Protein AF-A0A966KPP4-F1 (afdb_monomer_lite)

Sequence (190 aa):
VSEWCWNWYDEGWYKNSKNTGRDDRGPDLEDLLTTQPARVHRGGGFSADNSGESGEPLRIAFRHVGYPDEFSTDRGLRTVRGDFHDPLWADAEATNYGNWLFLSWLGYFYQIESDWTFLPIKGWVYPVGHGSYDNWLYFYELDSWLWTSKYVYPWHYENGSKTWLEFKFDAVDGARFVSEDMSAELILEH

Foldseek 3Di:
DWAFDQEWDDPCFVVDPPQPVPPGRYDDPVPDPDPFIWTWIAQWFPPDDQDVVSVRRNDRPHTDIDGPPDDDPGYYHDDDDDPDFAPAQNVWDDDPPPQWIQDPQQGIWGADPQQWIQRVLQGIWRWDGGHQAWIWTQRPQQNWTWIDGSVRPVWTQTDPVRAIWGWDADPVQGTKTAGPVRPDIDHRDD

Secondary structure (DSSP, 8-state):
-EEEEEEEP-TTGGGSTT--SSS-----GGG---SSPPEEEES--TT---STTTT-TTSTTPPEEE-TT---SSEEE--------PPTTTTPEE-SSTTEEEETTTEEEEE-TTS-EEETTTEEEEEEEETTTEEEEEEGGGTEEEEE-TTTTTEEEETTTTEEEEEEEETTTEEEEEETTSS-EEE---

pLDDT: mean 91.5, std 4.84, range [64.56, 97.62]

Structure (mmCIF, N/CA/C/O backbone):
data_AF-A0A966KPP4-F1
#
_entry.id   AF-A0A966KPP4-F1
#
loop_
_atom_site.group_PDB
_atom_site.id
_atom_site.type_symbol
_atom_site.label_atom_id
_atom_site.label_alt_id
_atom_site.label_comp_id
_atom_site.label_asym_id
_atom_site.label_entity_id
_atom_site.label_seq_id
_atom_site.pdbx_PDB_ins_code
_atom_site.Cartn_x
_atom_site.Cartn_y
_atom_site.Cartn_z
_atom_site.occupancy
_atom_site.B_iso_or_equiv
_atom_site.auth_seq_id
_atom_site.auth_comp_id
_atom_site.auth_asym_id
_atom_site.auth_atom_id
_atom_site.pdbx_PDB_model_num
ATOM 1 N N . VAL A 1 1 ? 7.304 6.903 -26.436 1.00 90.62 1 VAL A N 1
ATOM 2 C CA . VAL A 1 1 ? 8.463 6.776 -25.526 1.00 90.62 1 VAL A CA 1
ATOM 3 C C . VAL A 1 1 ? 8.701 5.302 -25.316 1.00 90.62 1 VAL A C 1
ATOM 5 O O . VAL A 1 1 ? 7.724 4.559 -25.379 1.00 90.62 1 VAL A O 1
ATOM 8 N N . SER A 1 2 ? 9.942 4.883 -25.091 1.00 94.88 2 SER A N 1
ATOM 9 C CA . SER A 1 2 ? 10.163 3.531 -24.592 1.00 94.88 2 SER A CA 1
ATOM 10 C C . SER A 1 2 ? 9.724 3.451 -23.131 1.00 94.88 2 SER A C 1
ATOM 12 O O . SER A 1 2 ? 9.584 4.473 -22.461 1.00 94.88 2 SER A O 1
ATOM 14 N N . GLU A 1 3 ? 9.458 2.251 -22.639 1.00 96.19 3 GLU A N 1
ATOM 15 C CA . GLU A 1 3 ? 8.934 2.023 -21.295 1.00 96.19 3 GLU A CA 1
ATOM 16 C C . GLU A 1 3 ? 9.925 1.162 -20.507 1.00 96.19 3 GLU A C 1
ATOM 18 O O . GLU A 1 3 ? 10.301 0.075 -20.960 1.00 96.19 3 GLU A O 1
ATOM 23 N N . TRP A 1 4 ? 10.368 1.650 -19.345 1.00 96.69 4 TRP A N 1
ATOM 24 C CA . TRP A 1 4 ? 11.199 0.8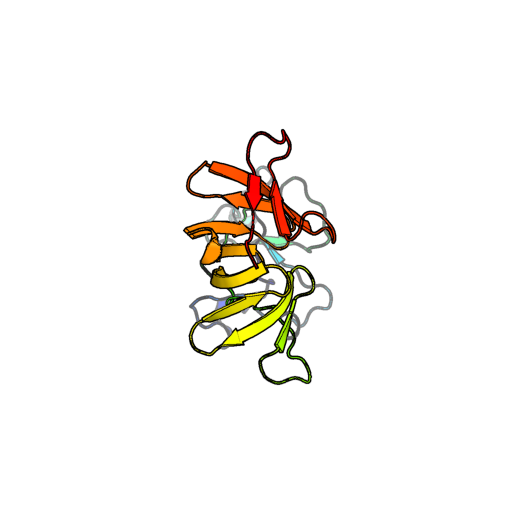80 -18.420 1.00 96.69 4 TRP A CA 1
ATOM 25 C C . TRP A 1 4 ? 10.503 -0.409 -17.980 1.00 96.69 4 TRP A C 1
ATOM 27 O O . TRP A 1 4 ? 9.299 -0.432 -17.723 1.00 96.69 4 TRP A O 1
ATOM 37 N N . CYS A 1 5 ? 11.281 -1.482 -17.865 1.00 96.19 5 CYS A N 1
ATOM 38 C CA . CYS A 1 5 ? 10.852 -2.757 -17.307 1.00 96.19 5 CYS A CA 1
ATOM 39 C C . CYS A 1 5 ? 11.560 -3.026 -15.978 1.00 96.19 5 CYS A C 1
ATOM 41 O O . CYS A 1 5 ? 12.614 -2.461 -15.686 1.00 96.19 5 CYS A O 1
ATOM 43 N N . TRP A 1 6 ? 10.992 -3.943 -15.193 1.00 94.38 6 TRP A N 1
ATOM 44 C CA . TRP A 1 6 ? 11.606 -4.388 -13.948 1.00 94.38 6 TRP A CA 1
ATOM 45 C C . TRP A 1 6 ? 12.962 -5.060 -14.188 1.00 94.38 6 TRP A C 1
ATOM 47 O O . TRP A 1 6 ? 13.899 -4.804 -13.452 1.00 94.38 6 TRP A O 1
ATOM 57 N N . ASN A 1 7 ? 13.104 -5.899 -15.211 1.00 95.31 7 ASN A N 1
ATOM 58 C CA . ASN A 1 7 ? 14.249 -6.799 -15.368 1.00 95.31 7 ASN A CA 1
ATOM 59 C C . ASN A 1 7 ? 15.587 -6.058 -15.573 1.00 95.31 7 ASN A C 1
ATOM 61 O O . ASN A 1 7 ? 15.687 -5.101 -16.351 1.00 95.31 7 ASN A O 1
ATOM 65 N N . TRP A 1 8 ? 16.643 -6.561 -14.931 1.00 96.56 8 TRP A N 1
ATOM 66 C CA . TRP A 1 8 ? 18.016 -6.277 -15.350 1.00 96.56 8 TRP A CA 1
ATOM 67 C C . TRP A 1 8 ? 18.292 -6.887 -16.730 1.00 96.56 8 TRP A C 1
ATOM 69 O O . TRP A 1 8 ? 17.693 -7.895 -17.114 1.00 96.56 8 TRP A O 1
ATOM 79 N N . TYR A 1 9 ? 19.179 -6.256 -17.497 1.00 95.56 9 TYR A N 1
ATOM 80 C CA . TYR A 1 9 ? 19.584 -6.760 -18.800 1.00 95.56 9 TYR A CA 1
ATOM 81 C C . TYR A 1 9 ? 20.706 -7.790 -18.673 1.00 95.56 9 TYR A C 1
ATOM 83 O O . TYR A 1 9 ? 21.763 -7.508 -18.116 1.00 95.56 9 TYR A O 1
ATOM 91 N N . ASP A 1 10 ? 20.484 -8.945 -19.292 1.00 94.50 10 ASP A N 1
ATOM 92 C CA . ASP A 1 10 ? 21.508 -9.935 -19.602 1.00 94.50 10 ASP A CA 1
ATOM 93 C C . ASP A 1 10 ? 21.216 -10.518 -20.997 1.00 94.50 10 ASP A C 1
ATOM 95 O O . ASP A 1 10 ? 20.072 -10.861 -21.342 1.00 94.50 10 ASP A O 1
ATOM 99 N N . GLU A 1 11 ? 22.247 -10.567 -21.843 1.00 93.00 11 GLU A N 1
ATOM 100 C CA . GLU A 1 11 ? 22.115 -10.994 -23.238 1.00 93.00 11 GLU A CA 1
ATOM 101 C C . GLU A 1 11 ? 21.781 -12.488 -23.365 1.00 93.00 11 GLU A C 1
ATOM 103 O O . GLU A 1 11 ? 21.007 -12.880 -24.245 1.00 93.00 11 GLU A O 1
ATOM 108 N N . GLY A 1 12 ? 22.307 -13.307 -22.453 1.00 93.19 12 GLY A N 1
ATOM 109 C CA . GLY A 1 12 ? 22.152 -14.755 -22.402 1.00 93.19 12 GLY A CA 1
ATOM 110 C C . GLY A 1 12 ? 20.918 -15.218 -21.630 1.00 93.19 12 GLY A C 1
ATOM 111 O O . GLY A 1 12 ? 20.606 -16.408 -21.670 1.00 93.19 12 GLY A O 1
ATOM 112 N N . TRP A 1 13 ? 20.185 -14.309 -20.979 1.00 94.31 13 TRP A N 1
ATOM 113 C CA . TRP A 1 13 ? 19.118 -14.640 -20.032 1.00 94.31 13 TRP A CA 1
ATOM 114 C C . TRP A 1 13 ? 18.070 -15.610 -20.575 1.00 94.31 13 TRP A C 1
ATOM 116 O O . TRP A 1 13 ? 17.679 -16.551 -19.897 1.00 94.31 13 TRP A O 1
ATOM 126 N N . TYR A 1 14 ? 17.642 -15.444 -21.828 1.00 92.50 14 TYR A N 1
ATOM 127 C CA . TYR A 1 14 ? 16.623 -16.316 -22.430 1.00 92.50 14 TYR A CA 1
ATOM 128 C C . TYR A 1 14 ? 17.109 -17.745 -22.713 1.00 92.50 14 TYR A C 1
ATOM 130 O O . TYR A 1 14 ? 16.302 -18.614 -23.025 1.00 92.50 14 TYR A O 1
ATOM 138 N N . LYS A 1 15 ? 18.417 -17.999 -22.618 1.00 94.56 15 LYS A N 1
ATOM 139 C CA . LYS A 1 15 ? 19.024 -19.336 -22.689 1.00 94.56 15 LYS A CA 1
ATOM 140 C C . LYS A 1 15 ? 19.562 -19.796 -21.329 1.00 94.56 15 LYS A C 1
ATOM 142 O O . LYS A 1 15 ? 20.108 -20.894 -21.239 1.00 94.56 15 LYS A O 1
ATOM 147 N N . ASN A 1 16 ? 19.460 -18.957 -20.300 1.00 93.38 16 ASN A N 1
ATOM 148 C CA . ASN A 1 16 ? 19.972 -19.238 -18.968 1.00 93.38 16 ASN A CA 1
ATOM 149 C C . ASN A 1 16 ? 19.072 -20.270 -18.272 1.00 93.38 16 ASN A C 1
ATOM 151 O O . ASN A 1 16 ? 17.850 -20.184 -18.353 1.00 93.38 16 ASN A O 1
ATOM 155 N N . SER A 1 17 ? 19.667 -21.233 -17.565 1.00 92.31 17 SER A N 1
ATOM 156 C CA . SER A 1 17 ? 18.928 -22.275 -16.840 1.00 92.31 17 SER A CA 1
ATOM 157 C C . SER A 1 17 ? 18.080 -21.740 -15.683 1.00 92.31 17 SER A C 1
ATOM 159 O O . SER A 1 17 ? 17.140 -22.415 -15.270 1.00 92.31 17 SER A O 1
ATOM 161 N N . LYS A 1 18 ? 18.388 -20.543 -15.166 1.00 90.56 18 LYS A N 1
ATOM 162 C CA . LYS A 1 18 ? 17.576 -19.845 -14.158 1.00 90.56 18 LYS A CA 1
ATOM 163 C C . LYS A 1 18 ? 16.310 -19.213 -14.740 1.00 90.56 18 LYS A C 1
ATOM 165 O O . LYS A 1 18 ? 15.394 -18.903 -13.984 1.00 90.56 18 LYS A O 1
ATOM 170 N N . ASN A 1 19 ? 16.225 -19.044 -16.060 1.00 91.31 19 ASN A N 1
ATOM 171 C CA . ASN A 1 19 ? 15.003 -18.576 -16.696 1.00 91.31 19 ASN A CA 1
ATOM 172 C C . ASN A 1 19 ? 13.985 -19.722 -16.762 1.00 91.31 19 ASN A C 1
ATOM 174 O O . ASN A 1 19 ? 14.116 -20.660 -17.547 1.00 91.31 19 ASN A O 1
ATOM 178 N N . THR A 1 20 ? 12.952 -19.639 -15.928 1.00 86.25 20 THR A N 1
ATOM 179 C CA . THR A 1 20 ? 11.891 -20.651 -15.813 1.00 86.25 20 THR A CA 1
ATOM 180 C C . THR A 1 20 ? 10.844 -20.564 -16.927 1.00 86.25 20 THR A C 1
ATOM 182 O O . THR A 1 20 ? 9.961 -21.418 -17.007 1.00 86.25 20 THR A O 1
ATOM 185 N N . GLY A 1 21 ? 10.877 -19.514 -17.757 1.00 84.88 21 GLY A N 1
ATOM 186 C CA . GLY A 1 21 ? 9.860 -19.218 -18.768 1.00 84.88 21 GLY A CA 1
ATOM 187 C C . GLY A 1 21 ? 8.489 -18.814 -18.205 1.00 84.88 21 GLY A C 1
ATOM 188 O O . GLY A 1 21 ? 7.571 -18.544 -18.981 1.00 84.88 21 GLY A O 1
ATOM 189 N N . ARG A 1 22 ? 8.322 -18.756 -16.876 1.00 84.81 22 ARG A N 1
ATOM 190 C CA . ARG A 1 22 ? 7.067 -18.406 -16.195 1.00 84.81 22 ARG A CA 1
ATOM 191 C C . ARG A 1 22 ? 7.346 -17.494 -15.004 1.00 84.81 22 ARG A C 1
ATOM 193 O O . ARG A 1 22 ? 8.121 -17.868 -14.134 1.00 84.81 22 ARG A O 1
ATOM 200 N N . ASP A 1 23 ? 6.653 -16.353 -14.953 1.00 84.31 23 ASP A N 1
ATOM 201 C CA . ASP A 1 23 ? 6.902 -15.275 -13.973 1.00 84.31 23 ASP A CA 1
ATOM 202 C C . ASP A 1 23 ? 8.396 -14.897 -13.896 1.00 84.31 23 ASP A C 1
ATOM 204 O O . ASP A 1 23 ? 8.983 -14.763 -12.826 1.00 84.31 23 ASP A O 1
ATOM 208 N N . ASP A 1 24 ? 9.034 -14.801 -15.066 1.00 89.88 24 ASP A N 1
ATOM 209 C CA . ASP A 1 24 ? 10.464 -14.530 -15.190 1.00 89.88 24 ASP A CA 1
ATOM 210 C C . ASP A 1 24 ? 10.791 -13.071 -14.828 1.00 89.88 24 ASP A C 1
ATOM 212 O O . ASP A 1 24 ? 10.396 -12.129 -15.524 1.00 89.88 24 ASP A O 1
ATOM 216 N N . ARG A 1 25 ? 11.553 -12.884 -13.745 1.00 90.50 25 ARG A N 1
ATOM 217 C CA . ARG A 1 25 ? 11.918 -11.564 -13.201 1.00 90.50 25 ARG A CA 1
ATOM 218 C C . ARG A 1 25 ? 13.247 -11.028 -13.729 1.00 90.50 25 ARG A C 1
ATOM 220 O O . ARG A 1 25 ? 13.624 -9.905 -13.392 1.00 90.50 25 ARG A O 1
ATOM 227 N N . GLY A 1 26 ? 13.905 -11.768 -14.625 1.00 93.50 26 GLY A N 1
ATOM 228 C CA . GLY A 1 26 ? 15.249 -11.434 -15.081 1.00 93.50 26 GLY A CA 1
ATOM 229 C C . GLY A 1 26 ? 16.321 -11.970 -14.130 1.00 93.50 26 GLY A C 1
ATOM 230 O O . GLY A 1 26 ? 15.987 -12.589 -13.120 1.00 93.50 26 GLY A O 1
ATOM 231 N N . PRO A 1 27 ? 17.601 -11.737 -14.452 1.00 94.94 27 PRO A N 1
ATOM 232 C CA . PRO A 1 27 ? 18.706 -12.113 -13.581 1.00 94.94 27 PRO A CA 1
ATOM 233 C C . PRO A 1 27 ? 18.681 -11.302 -12.284 1.00 94.94 27 PRO A C 1
ATOM 235 O O . PRO A 1 27 ? 18.329 -10.114 -12.283 1.00 94.94 27 PRO A O 1
ATOM 238 N N . ASP A 1 28 ? 19.119 -11.933 -11.198 1.00 93.06 28 ASP A N 1
ATOM 239 C CA . ASP A 1 28 ? 19.421 -11.226 -9.961 1.00 93.06 28 ASP A CA 1
ATOM 240 C C . ASP A 1 28 ? 20.651 -10.335 -10.157 1.00 93.06 28 ASP A C 1
ATOM 242 O O . ASP A 1 28 ? 21.531 -10.622 -10.969 1.00 93.06 28 ASP A O 1
ATOM 246 N N . LEU A 1 29 ? 20.732 -9.238 -9.400 1.00 91.12 29 LEU A N 1
ATOM 247 C CA . LEU A 1 29 ? 21.857 -8.297 -9.483 1.00 91.12 29 LEU A CA 1
ATOM 248 C C . LEU A 1 29 ? 23.210 -8.997 -9.257 1.00 91.12 29 LEU A C 1
ATOM 250 O O . LEU A 1 29 ? 24.203 -8.648 -9.885 1.00 91.12 29 LEU A O 1
ATOM 254 N N . GLU A 1 30 ? 23.221 -9.994 -8.375 1.00 90.69 30 GLU A N 1
ATOM 255 C CA . GLU A 1 30 ? 24.390 -10.787 -7.987 1.00 90.69 30 GLU A CA 1
ATOM 256 C C . GLU A 1 30 ? 24.888 -11.717 -9.105 1.00 90.69 30 GLU A C 1
ATOM 258 O O . GLU A 1 30 ? 26.057 -12.098 -9.109 1.00 90.69 30 GLU A O 1
ATOM 263 N N . ASP A 1 31 ? 24.025 -12.059 -10.068 1.00 88.69 31 ASP A N 1
ATOM 264 C CA . AS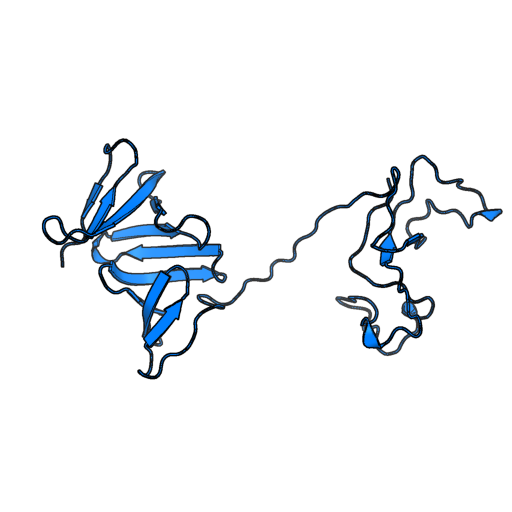P A 1 31 ? 24.378 -12.902 -11.215 1.00 88.69 31 ASP A CA 1
ATOM 265 C C . ASP A 1 31 ? 25.055 -12.112 -12.345 1.00 88.69 31 ASP A C 1
ATOM 267 O O . ASP A 1 31 ? 25.590 -12.701 -13.289 1.00 88.69 31 ASP A O 1
ATOM 271 N N . LEU A 1 32 ? 25.027 -10.779 -12.282 1.00 91.12 32 LEU A N 1
ATOM 272 C CA . LEU A 1 32 ? 25.545 -9.917 -13.336 1.00 91.12 32 LEU A CA 1
ATOM 273 C C . LEU A 1 32 ? 27.055 -9.723 -13.185 1.00 91.12 32 LEU A C 1
ATOM 275 O O . LEU A 1 32 ? 27.557 -9.283 -12.156 1.00 91.12 32 LEU A O 1
ATOM 279 N N . LEU A 1 33 ? 27.792 -9.970 -14.268 1.00 86.38 33 LEU A N 1
ATOM 280 C CA . LEU A 1 33 ? 29.254 -9.826 -14.308 1.00 86.38 33 LEU A CA 1
ATOM 281 C C . LEU A 1 33 ? 29.732 -8.367 -14.454 1.00 86.38 33 LEU A C 1
ATOM 283 O O . LEU A 1 33 ? 30.931 -8.120 -14.582 1.00 86.38 33 LEU A O 1
ATOM 287 N N . THR A 1 34 ? 28.812 -7.399 -14.482 1.00 86.94 34 THR A N 1
ATOM 288 C CA . THR A 1 34 ? 29.106 -5.975 -14.689 1.00 86.94 34 THR A CA 1
ATOM 289 C C . THR A 1 34 ? 28.978 -5.184 -13.393 1.00 86.94 34 THR A C 1
ATOM 291 O O . THR A 1 34 ? 28.056 -5.386 -12.608 1.00 86.94 34 THR A O 1
ATOM 294 N N . THR A 1 35 ? 29.879 -4.223 -13.196 1.00 87.81 35 THR A N 1
ATOM 295 C CA . THR A 1 35 ? 29.827 -3.275 -12.075 1.00 87.81 35 THR A CA 1
ATOM 296 C C . THR A 1 35 ? 28.811 -2.152 -12.289 1.00 87.81 35 THR A C 1
ATOM 298 O O . THR A 1 35 ? 28.454 -1.469 -11.333 1.00 87.81 35 THR A O 1
ATOM 301 N N . GLN A 1 36 ? 28.332 -1.965 -13.523 1.00 92.06 36 GLN A N 1
ATOM 302 C CA . GLN A 1 36 ? 27.305 -0.987 -13.878 1.00 92.06 36 GLN A CA 1
ATOM 303 C C . GLN A 1 36 ? 26.202 -1.684 -14.693 1.00 92.06 36 GLN A C 1
ATOM 305 O O . GLN A 1 36 ? 26.253 -1.716 -15.925 1.00 92.06 36 GLN A O 1
ATOM 310 N N . PRO A 1 37 ? 25.231 -2.327 -14.027 1.00 95.06 37 PRO A N 1
ATOM 311 C CA . PRO A 1 37 ? 24.180 -3.074 -14.701 1.00 95.06 37 PRO A CA 1
ATOM 312 C C . PRO A 1 37 ? 23.124 -2.150 -15.311 1.00 95.06 37 PRO A C 1
ATOM 314 O O . PRO A 1 37 ? 22.697 -1.165 -14.710 1.00 95.06 37 PRO A O 1
ATOM 317 N N . ALA A 1 38 ? 22.681 -2.494 -16.519 1.00 96.25 38 ALA A N 1
ATOM 318 C CA . ALA A 1 38 ? 21.630 -1.783 -17.238 1.00 96.25 38 ALA A CA 1
ATOM 319 C C . ALA A 1 38 ? 20.269 -2.463 -17.037 1.00 96.25 38 ALA A C 1
ATOM 321 O O . ALA A 1 38 ? 20.186 -3.685 -16.905 1.00 96.25 38 ALA A O 1
ATOM 322 N N . ARG A 1 39 ? 19.183 -1.688 -17.061 1.00 96.56 39 ARG A N 1
ATOM 323 C CA . ARG A 1 39 ? 17.806 -2.208 -17.064 1.00 96.56 39 ARG A CA 1
ATOM 324 C C . ARG A 1 39 ? 17.280 -2.321 -18.487 1.00 96.56 39 ARG A C 1
ATOM 326 O O . ARG A 1 39 ? 17.716 -1.610 -19.396 1.00 96.56 39 ARG A O 1
ATOM 333 N N . VAL A 1 40 ? 16.306 -3.206 -18.663 1.00 96.81 40 VAL A N 1
ATOM 334 C CA . VAL A 1 40 ? 15.580 -3.348 -19.926 1.00 96.81 40 VAL A CA 1
ATOM 335 C C . VAL A 1 40 ? 14.552 -2.224 -20.068 1.00 96.81 40 VAL A C 1
ATOM 337 O O . VAL A 1 40 ? 13.834 -1.902 -19.123 1.00 96.81 40 VAL A O 1
ATOM 340 N N . HIS A 1 41 ? 14.423 -1.674 -21.275 1.00 95.56 41 HIS A N 1
ATOM 341 C CA . HIS A 1 41 ? 13.252 -0.893 -21.689 1.00 95.56 41 HIS A CA 1
ATOM 342 C C . HIS A 1 41 ? 12.746 -1.347 -23.066 1.00 95.56 41 HIS A C 1
ATOM 344 O O . HIS A 1 41 ? 13.451 -2.025 -23.823 1.00 95.56 41 HIS A O 1
ATOM 350 N N . ARG A 1 42 ? 11.469 -1.085 -23.364 1.00 95.81 42 ARG A N 1
ATOM 351 C CA . ARG A 1 42 ? 10.742 -1.692 -24.499 1.00 95.81 42 ARG A CA 1
ATOM 352 C C . ARG A 1 42 ? 9.908 -0.673 -25.272 1.00 95.81 42 ARG A C 1
ATOM 354 O O . ARG A 1 42 ? 9.609 0.399 -24.767 1.00 95.81 42 ARG A O 1
ATOM 361 N N . GLY A 1 43 ? 9.523 -1.019 -26.501 1.00 93.31 43 GLY A N 1
ATOM 362 C CA . GLY A 1 43 ? 8.551 -0.260 -27.306 1.00 93.31 43 GLY A CA 1
ATOM 363 C C . GLY A 1 43 ? 9.127 0.860 -28.180 1.00 93.31 43 GLY A C 1
ATOM 364 O O . GLY A 1 43 ? 8.473 1.262 -29.136 1.00 93.31 43 GLY A O 1
ATOM 365 N N . GLY A 1 44 ? 10.357 1.309 -27.914 1.00 90.31 44 GLY A N 1
ATOM 366 C CA . GLY A 1 44 ? 11.023 2.351 -28.700 1.00 90.31 44 GLY A CA 1
ATOM 367 C C . GLY A 1 44 ? 10.425 3.758 -28.533 1.00 90.31 44 GLY A C 1
ATOM 368 O O . GLY A 1 44 ? 9.370 3.962 -27.935 1.00 90.31 44 GLY A O 1
ATOM 369 N N . GLY A 1 45 ? 11.150 4.764 -29.020 1.00 86.75 45 GLY A N 1
ATOM 370 C CA . GLY A 1 45 ? 10.833 6.184 -28.841 1.00 86.75 45 GLY A CA 1
ATOM 371 C C . GLY A 1 45 ? 10.500 6.906 -30.146 1.00 86.75 45 GLY A C 1
ATOM 372 O O . GLY A 1 45 ? 10.673 6.366 -31.233 1.00 86.75 45 GLY A O 1
ATOM 373 N N . PHE A 1 46 ? 10.066 8.164 -30.035 1.00 88.88 46 PHE A N 1
ATOM 374 C CA . PHE A 1 46 ? 9.870 9.048 -31.197 1.00 88.88 46 PHE A CA 1
ATOM 375 C C . PHE A 1 46 ? 11.192 9.372 -31.922 1.00 88.88 46 PHE A C 1
ATOM 377 O O . PHE A 1 46 ? 11.185 9.783 -33.076 1.00 88.88 46 PHE A O 1
ATOM 384 N N . SER A 1 47 ? 12.309 9.209 -31.215 1.00 86.31 47 SER A N 1
ATOM 385 C CA . SER A 1 47 ? 13.698 9.414 -31.628 1.00 86.31 47 SER A CA 1
ATOM 386 C C . SER A 1 47 ? 14.342 8.167 -32.249 1.00 86.31 47 SER A C 1
ATOM 388 O O . SER A 1 47 ? 15.474 8.247 -32.718 1.00 86.31 47 SER A O 1
ATOM 390 N N . ALA A 1 48 ? 13.670 7.010 -32.222 1.00 85.44 48 ALA A N 1
ATOM 391 C CA . ALA A 1 48 ? 14.265 5.748 -32.643 1.00 85.44 48 ALA A CA 1
ATOM 392 C C . ALA A 1 48 ? 14.324 5.637 -34.175 1.00 85.44 48 ALA A C 1
ATOM 394 O O . ALA A 1 48 ? 13.290 5.647 -34.843 1.00 85.44 48 ALA A O 1
ATOM 395 N N . ASP A 1 49 ? 15.528 5.462 -34.723 1.00 87.88 49 ASP A N 1
ATOM 396 C CA . ASP A 1 49 ? 15.708 5.090 -36.126 1.00 87.88 49 ASP A CA 1
ATOM 397 C C . ASP A 1 49 ? 15.316 3.621 -36.339 1.00 87.88 49 ASP A C 1
ATOM 399 O O . ASP A 1 49 ? 15.977 2.707 -35.845 1.00 87.88 49 ASP A O 1
ATOM 403 N N . ASN A 1 50 ? 14.230 3.378 -37.074 1.00 88.75 50 ASN A N 1
ATOM 404 C CA . ASN A 1 50 ? 13.716 2.031 -37.314 1.00 88.75 50 ASN A CA 1
ATOM 405 C C . ASN A 1 50 ? 14.261 1.407 -38.605 1.00 88.75 50 ASN A C 1
ATOM 407 O O . ASN A 1 50 ? 13.495 0.983 -39.472 1.00 88.75 50 ASN A O 1
ATOM 411 N N . SER A 1 51 ? 15.584 1.365 -38.729 1.00 89.25 51 SER A N 1
ATOM 412 C CA . SER A 1 51 ? 16.286 0.774 -39.866 1.00 89.25 51 SER A CA 1
ATOM 413 C C . SER A 1 51 ? 16.840 -0.616 -39.538 1.00 89.25 51 SER A C 1
ATOM 415 O O . SER A 1 51 ? 17.006 -0.987 -38.372 1.00 89.25 51 SER A O 1
ATOM 417 N N . GLY A 1 52 ? 17.159 -1.390 -40.580 1.00 86.44 52 GLY A N 1
ATOM 418 C CA . GLY A 1 52 ? 17.842 -2.677 -40.430 1.00 86.44 52 GLY A CA 1
ATOM 419 C C . GLY A 1 52 ? 19.225 -2.551 -39.781 1.00 86.44 52 GLY A C 1
ATOM 420 O O . GLY A 1 52 ? 19.627 -3.437 -39.033 1.00 86.44 52 GLY A O 1
ATOM 421 N N . GLU A 1 53 ? 19.920 -1.432 -40.004 1.00 87.50 53 GLU A N 1
ATOM 422 C CA . GLU A 1 53 ? 21.229 -1.136 -39.402 1.00 87.50 53 GLU A CA 1
ATOM 423 C C . GLU A 1 53 ? 21.117 -0.915 -37.890 1.00 87.50 53 GLU A C 1
ATOM 425 O O . GLU A 1 53 ? 21.928 -1.426 -37.120 1.00 87.50 53 GLU A O 1
ATOM 430 N N . SER A 1 54 ? 20.047 -0.245 -37.463 1.00 83.38 54 SER A N 1
ATOM 431 C CA . SER A 1 54 ? 19.693 -0.031 -36.056 1.00 83.38 54 SER A CA 1
ATOM 432 C C . SER A 1 54 ? 19.025 -1.258 -35.408 1.00 83.38 54 SER A C 1
ATOM 434 O O . SER A 1 54 ? 18.644 -1.225 -34.237 1.00 83.38 54 SER A O 1
ATOM 436 N N . GLY A 1 55 ? 18.867 -2.361 -36.150 1.00 85.88 55 GLY A N 1
ATOM 437 C CA . GLY A 1 55 ? 18.254 -3.598 -35.665 1.00 85.88 55 GLY A CA 1
ATOM 438 C C . GLY A 1 55 ? 16.731 -3.533 -35.516 1.00 85.88 55 GLY A C 1
ATOM 439 O O . GLY A 1 55 ? 16.155 -4.381 -34.829 1.00 85.88 55 GLY A O 1
ATOM 440 N N . GLU A 1 56 ? 16.078 -2.565 -36.165 1.00 91.50 56 GLU A N 1
ATOM 441 C CA . GLU A 1 56 ? 14.622 -2.361 -36.170 1.00 91.50 56 GLU A CA 1
ATOM 442 C C . GLU A 1 56 ? 14.044 -2.243 -34.736 1.00 91.50 56 GLU A C 1
ATOM 444 O O . GLU A 1 56 ? 13.284 -3.112 -34.278 1.00 91.50 56 GLU A O 1
ATOM 449 N N . PRO A 1 57 ? 14.426 -1.189 -33.987 1.00 90.44 57 PRO A N 1
ATOM 450 C CA . PRO A 1 57 ? 14.121 -1.005 -32.566 1.00 90.44 57 PRO A CA 1
ATOM 451 C C . PRO A 1 57 ? 12.638 -0.911 -32.199 1.00 90.44 57 PRO A C 1
ATOM 453 O O . PRO A 1 57 ? 12.310 -1.001 -31.012 1.00 90.44 57 PRO A O 1
ATOM 456 N N . LEU A 1 58 ? 11.746 -0.702 -33.174 1.00 91.69 58 LEU A N 1
ATOM 457 C CA . LEU A 1 58 ? 10.298 -0.645 -32.948 1.00 91.69 58 LEU A CA 1
ATOM 458 C C . LEU A 1 58 ? 9.633 -2.029 -32.965 1.00 91.69 58 LEU A C 1
ATOM 460 O O . LEU A 1 58 ? 8.433 -2.145 -32.714 1.00 91.69 58 LEU A O 1
ATOM 464 N N . ARG A 1 59 ? 10.380 -3.104 -33.248 1.00 93.25 59 ARG A N 1
ATOM 465 C CA . ARG A 1 59 ? 9.839 -4.466 -33.170 1.00 93.25 59 ARG A CA 1
ATOM 466 C C . ARG A 1 59 ? 9.457 -4.813 -31.737 1.00 93.25 59 ARG A C 1
ATOM 468 O O . ARG A 1 59 ? 10.234 -4.612 -30.808 1.00 93.25 59 ARG A O 1
ATOM 475 N N . ILE A 1 60 ? 8.314 -5.479 -31.574 1.00 93.12 60 ILE A N 1
ATOM 476 C CA . ILE A 1 60 ? 7.803 -5.903 -30.260 1.00 93.12 60 ILE A CA 1
ATOM 477 C C . ILE A 1 60 ? 8.787 -6.783 -29.474 1.00 93.12 60 ILE A C 1
ATOM 479 O O . ILE A 1 60 ? 8.768 -6.784 -28.247 1.00 93.12 60 ILE A O 1
ATOM 483 N N . ALA A 1 61 ? 9.658 -7.521 -30.171 1.00 92.19 61 ALA A N 1
ATOM 484 C CA . ALA A 1 61 ? 10.673 -8.385 -29.577 1.00 92.19 61 ALA A CA 1
ATOM 485 C C . ALA A 1 61 ? 11.979 -7.651 -29.216 1.00 92.19 61 ALA A C 1
ATOM 487 O O . ALA A 1 61 ? 12.780 -8.200 -28.457 1.00 92.19 61 ALA A O 1
ATOM 488 N N . PHE A 1 62 ? 12.197 -6.424 -29.700 1.00 93.75 62 PHE A N 1
ATOM 489 C CA . PHE A 1 62 ? 13.454 -5.697 -29.523 1.00 93.75 62 PHE A CA 1
ATOM 490 C C . PHE A 1 62 ? 13.633 -5.198 -28.085 1.00 93.75 62 PHE A C 1
ATOM 492 O O . PHE A 1 62 ? 12.759 -4.532 -27.522 1.00 93.75 62 PHE A O 1
ATOM 499 N N . ARG A 1 63 ? 14.740 -5.580 -27.435 1.00 94.25 63 ARG A N 1
ATOM 500 C CA . ARG A 1 63 ? 15.085 -5.164 -26.063 1.00 94.25 63 ARG A CA 1
ATOM 501 C C . ARG A 1 63 ? 16.058 -4.005 -26.153 1.00 94.25 63 ARG A C 1
ATOM 503 O O . ARG A 1 63 ? 17.166 -4.192 -26.639 1.00 94.25 63 ARG A O 1
ATOM 510 N N . HIS A 1 64 ? 15.647 -2.847 -25.661 1.00 94.50 64 HIS A N 1
ATOM 511 C CA . HIS A 1 64 ? 16.577 -1.757 -25.426 1.00 94.50 64 HIS A CA 1
ATOM 512 C C . HIS A 1 64 ? 17.179 -1.883 -24.027 1.00 94.50 64 HIS A C 1
ATOM 514 O O . HIS A 1 64 ? 16.619 -2.553 -23.153 1.00 94.50 64 HIS A O 1
ATOM 520 N N . VAL A 1 65 ? 18.308 -1.212 -23.820 1.00 94.69 65 VAL A N 1
ATOM 521 C CA . VAL A 1 65 ? 19.002 -1.141 -22.533 1.00 94.69 65 VAL A CA 1
ATOM 522 C C . VAL A 1 65 ? 19.265 0.309 -22.165 1.00 94.69 65 VAL A C 1
ATOM 524 O O . VAL A 1 65 ? 19.389 1.169 -23.038 1.00 94.69 65 VAL A O 1
ATOM 527 N N . GLY A 1 66 ? 19.319 0.592 -20.874 1.00 94.38 66 GLY A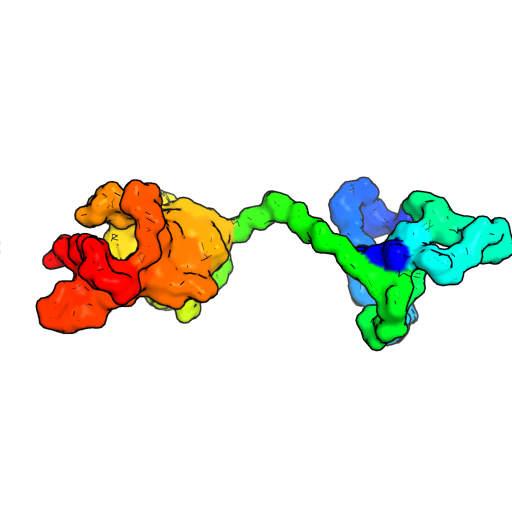 N 1
ATOM 528 C CA . GLY A 1 66 ? 19.737 1.891 -20.364 1.00 94.38 66 GLY A CA 1
ATOM 529 C C . GLY A 1 66 ? 20.153 1.779 -18.908 1.00 94.38 66 GLY A C 1
ATOM 530 O O . GLY A 1 66 ? 19.701 0.871 -18.202 1.00 94.38 66 GLY A O 1
ATOM 531 N N . TYR A 1 67 ? 21.000 2.694 -18.453 1.00 96.06 67 TYR A N 1
ATOM 532 C CA . TYR A 1 67 ? 21.412 2.699 -17.055 1.00 96.06 67 TYR A CA 1
ATOM 533 C C . TYR A 1 67 ? 20.342 3.385 -16.187 1.00 96.06 67 TYR A C 1
ATOM 535 O O . TYR A 1 67 ? 19.755 4.377 -16.629 1.00 96.06 67 TYR A O 1
ATOM 543 N N . PRO A 1 68 ? 20.018 2.851 -14.993 1.00 93.62 68 PRO A N 1
ATOM 544 C CA . PRO A 1 68 ? 18.918 3.362 -14.163 1.00 93.62 68 PRO A CA 1
ATOM 545 C C . PRO A 1 68 ? 19.074 4.818 -13.712 1.00 93.62 68 PRO A C 1
ATOM 547 O O . PRO A 1 68 ? 18.088 5.470 -13.386 1.00 93.62 68 PRO A O 1
ATOM 550 N N . ASP A 1 69 ? 20.311 5.300 -13.654 1.00 93.38 69 ASP A N 1
ATOM 551 C CA . ASP A 1 69 ? 20.714 6.643 -13.246 1.00 93.38 69 ASP A CA 1
ATOM 552 C C . ASP A 1 69 ? 20.753 7.645 -14.411 1.00 93.38 69 ASP A C 1
ATOM 554 O O . ASP A 1 69 ? 20.901 8.849 -14.193 1.00 93.38 69 ASP A O 1
ATOM 558 N N . GLU A 1 70 ? 20.577 7.184 -15.652 1.00 92.44 70 GLU A N 1
ATOM 559 C CA . GLU A 1 70 ? 20.540 8.065 -16.813 1.00 92.44 70 GLU A CA 1
ATOM 560 C C . GLU A 1 70 ? 19.205 8.789 -16.963 1.00 92.44 70 GLU A C 1
ATOM 562 O O . GLU A 1 70 ? 18.126 8.193 -17.025 1.00 92.44 70 GLU A O 1
ATOM 567 N N . PHE A 1 71 ? 19.301 10.097 -17.175 1.00 90.00 71 PHE A N 1
ATOM 568 C CA . PHE A 1 71 ? 18.190 10.895 -17.660 1.00 90.00 71 PHE A CA 1
ATOM 569 C C . PHE A 1 71 ? 17.968 10.681 -19.166 1.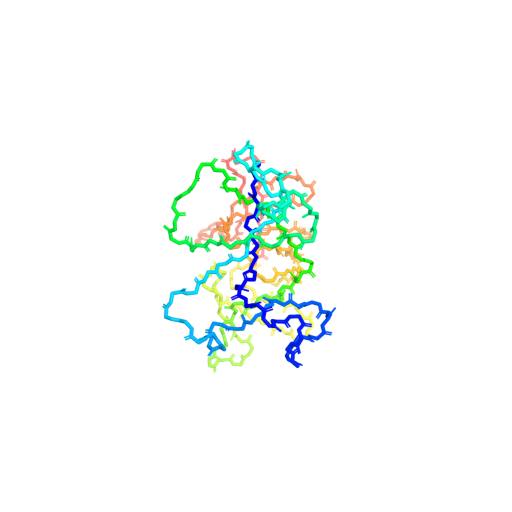00 90.00 71 PHE A C 1
ATOM 571 O O . PHE A 1 71 ? 18.914 10.695 -19.953 1.00 90.00 71 PHE A O 1
ATOM 578 N N . SER A 1 72 ? 16.703 10.567 -19.580 1.00 90.62 72 SER A N 1
ATOM 579 C CA . SER A 1 72 ? 16.309 10.648 -20.988 1.00 90.62 72 SER A CA 1
ATOM 580 C C . SER A 1 72 ? 14.943 11.309 -21.157 1.00 90.62 72 SER A C 1
ATOM 582 O O . SER A 1 72 ? 14.080 11.207 -20.289 1.00 90.62 72 SER A O 1
ATOM 584 N N . THR A 1 73 ? 14.728 11.947 -22.307 1.00 92.38 73 THR A N 1
ATOM 585 C CA . THR A 1 73 ? 13.440 12.539 -22.706 1.00 92.38 73 THR A CA 1
ATOM 586 C C . THR A 1 73 ? 12.564 11.588 -23.525 1.00 92.38 73 THR A C 1
ATOM 588 O O . THR A 1 73 ? 11.396 11.885 -23.770 1.00 92.38 73 THR A O 1
ATOM 591 N N . ASP A 1 74 ? 13.101 10.444 -23.952 1.00 92.81 74 ASP A N 1
ATOM 592 C CA . ASP A 1 74 ? 12.406 9.462 -24.790 1.00 92.81 74 ASP A CA 1
ATOM 593 C C . ASP A 1 74 ? 12.079 8.137 -24.079 1.00 92.81 74 ASP A C 1
ATOM 595 O O . ASP A 1 74 ? 11.440 7.275 -24.691 1.00 92.81 74 ASP A O 1
ATOM 599 N N . ARG A 1 75 ? 12.438 8.010 -22.791 1.00 93.12 75 ARG A N 1
ATOM 600 C CA . ARG A 1 75 ? 12.149 6.858 -21.920 1.00 93.12 75 ARG A CA 1
ATOM 601 C C . ARG A 1 75 ? 11.163 7.268 -20.827 1.00 93.12 75 ARG A C 1
ATOM 603 O O . ARG A 1 75 ? 11.398 8.223 -20.095 1.00 93.12 75 ARG A O 1
ATOM 610 N N . GLY A 1 76 ? 10.066 6.536 -20.715 1.00 94.12 76 GLY A N 1
ATOM 611 C CA . GLY A 1 76 ? 9.049 6.683 -19.681 1.00 94.12 76 GLY A CA 1
ATOM 612 C C . GLY A 1 76 ? 8.846 5.386 -18.903 1.00 94.12 76 GLY A C 1
ATOM 613 O O . GLY A 1 76 ? 9.669 4.471 -18.940 1.00 94.12 76 GLY A O 1
ATOM 614 N N . LEU A 1 77 ? 7.723 5.299 -18.197 1.00 94.38 77 LEU A N 1
ATOM 615 C CA . LEU A 1 77 ? 7.329 4.118 -17.436 1.00 94.38 77 LEU A CA 1
ATOM 616 C C . LEU A 1 77 ? 5.827 3.873 -17.576 1.00 94.38 77 LEU A C 1
ATOM 618 O O . LEU A 1 77 ? 5.040 4.814 -17.672 1.00 94.38 77 LEU A O 1
ATOM 622 N N . ARG A 1 78 ? 5.444 2.600 -17.542 1.00 95.62 78 ARG A N 1
ATOM 623 C CA . ARG A 1 78 ? 4.064 2.152 -17.372 1.00 95.62 78 ARG A CA 1
ATOM 624 C C . ARG A 1 78 ? 4.029 1.257 -16.148 1.00 95.62 78 ARG A C 1
ATOM 626 O O . ARG A 1 78 ? 4.813 0.318 -16.045 1.00 95.62 78 ARG A O 1
ATOM 633 N N . THR A 1 79 ? 3.132 1.553 -15.221 1.00 93.56 79 THR A N 1
ATOM 634 C CA . THR A 1 79 ? 2.987 0.754 -14.009 1.00 93.56 79 THR A CA 1
ATOM 635 C C . THR A 1 79 ? 2.111 -0.464 -14.272 1.00 93.56 79 THR A C 1
ATOM 637 O O . THR A 1 79 ? 1.142 -0.418 -15.032 1.00 93.56 79 THR A O 1
ATOM 640 N N . VAL A 1 80 ? 2.467 -1.569 -13.625 1.00 89.81 80 VAL A N 1
ATOM 641 C CA . VAL A 1 80 ? 1.664 -2.788 -13.545 1.00 89.81 80 VAL A CA 1
ATOM 642 C C . VAL A 1 80 ? 1.597 -3.210 -12.083 1.00 89.81 80 VAL A C 1
ATOM 644 O O . VAL A 1 80 ? 2.511 -2.920 -11.311 1.00 89.81 80 VAL A O 1
ATOM 647 N N . ARG A 1 81 ? 0.514 -3.883 -11.700 1.00 85.81 81 ARG A N 1
ATOM 648 C CA . ARG A 1 81 ? 0.358 -4.491 -10.378 1.00 85.81 81 ARG A CA 1
ATOM 649 C C . ARG A 1 81 ? -0.093 -5.935 -10.551 1.00 85.81 81 ARG A C 1
ATOM 651 O O . ARG A 1 81 ? -0.891 -6.210 -11.445 1.00 85.81 81 ARG A O 1
ATOM 658 N N . GLY A 1 82 ? 0.438 -6.833 -9.732 1.00 80.25 82 GLY A N 1
ATOM 659 C CA . GLY A 1 82 ? -0.124 -8.172 -9.578 1.00 80.25 82 GLY A CA 1
ATOM 660 C C . GLY A 1 82 ? -1.192 -8.174 -8.488 1.00 80.25 82 GLY A C 1
ATOM 661 O O . GLY A 1 82 ? -1.183 -7.301 -7.619 1.00 80.25 82 GLY A O 1
ATOM 662 N N . ASP A 1 83 ? -2.075 -9.168 -8.514 1.00 78.81 83 ASP A N 1
ATOM 663 C CA . ASP A 1 83 ? -3.002 -9.445 -7.414 1.00 78.81 83 ASP A CA 1
ATOM 664 C C . ASP A 1 83 ? -2.274 -10.283 -6.352 1.00 78.81 83 ASP A C 1
ATOM 666 O O . ASP A 1 83 ? -2.491 -11.485 -6.201 1.00 78.81 83 ASP A O 1
ATOM 670 N N . PHE A 1 84 ? -1.326 -9.642 -5.668 1.00 75.75 84 PHE A N 1
ATOM 671 C CA . PHE A 1 84 ? -0.658 -10.198 -4.498 1.00 75.75 84 PHE A CA 1
ATOM 672 C C . PHE A 1 84 ? -1.204 -9.492 -3.267 1.00 75.75 84 PHE A C 1
ATOM 674 O O . PHE A 1 84 ? -1.144 -8.267 -3.164 1.00 75.75 84 PHE A O 1
ATOM 681 N N . HIS A 1 85 ? -1.757 -10.279 -2.356 1.00 78.81 85 HIS A N 1
ATOM 682 C CA . HIS A 1 85 ? -2.326 -9.786 -1.120 1.00 78.81 85 HIS A CA 1
ATOM 683 C C . HIS A 1 85 ? -1.439 -10.215 0.038 1.00 78.81 85 HIS A C 1
ATOM 685 O O . HIS A 1 85 ? -1.245 -11.411 0.262 1.00 78.81 85 HIS A O 1
ATOM 691 N N . ASP A 1 86 ? -0.903 -9.235 0.760 1.00 85.06 86 ASP A N 1
ATOM 692 C CA . ASP A 1 86 ? -0.180 -9.505 1.993 1.00 85.06 86 ASP A CA 1
ATOM 693 C C . ASP A 1 86 ? -1.138 -10.112 3.030 1.00 85.06 86 ASP A C 1
ATOM 695 O O . ASP A 1 86 ? -2.317 -9.728 3.078 1.00 85.06 86 ASP A O 1
ATOM 699 N N . PRO A 1 87 ? -0.660 -11.040 3.879 1.00 87.62 87 PRO A N 1
ATOM 700 C CA . PRO A 1 87 ? -1.439 -11.518 5.010 1.00 87.62 87 PRO A CA 1
ATOM 701 C C . PRO A 1 87 ? -1.953 -10.351 5.852 1.00 87.62 87 PRO A C 1
ATOM 703 O O . PRO A 1 87 ? -1.300 -9.310 5.967 1.00 87.62 87 PRO A O 1
ATOM 706 N N . LEU A 1 88 ? -3.125 -10.521 6.455 1.00 88.75 88 LEU A N 1
ATOM 707 C CA . LEU A 1 88 ? -3.630 -9.563 7.427 1.00 88.75 88 LEU A CA 1
ATOM 708 C C . LEU A 1 88 ? -2.568 -9.334 8.514 1.00 88.75 88 LEU A C 1
ATOM 710 O O . LEU A 1 88 ? -1.983 -10.292 9.017 1.00 88.75 88 LEU A O 1
ATOM 714 N N . TRP A 1 89 ? -2.306 -8.070 8.849 1.00 88.50 89 TRP A N 1
ATOM 715 C CA . TRP A 1 89 ? -1.287 -7.698 9.837 1.00 88.50 89 TRP A CA 1
ATOM 716 C C . TRP A 1 89 ? 0.140 -8.152 9.489 1.00 88.50 89 TRP A C 1
ATOM 718 O O . TRP A 1 89 ? 0.933 -8.392 10.391 1.00 88.50 89 TRP A O 1
ATOM 728 N N . ALA A 1 90 ? 0.500 -8.221 8.201 1.00 87.88 90 ALA A N 1
ATOM 729 C CA . ALA A 1 90 ? 1.830 -8.656 7.749 1.00 87.88 90 ALA A CA 1
ATOM 730 C C . ALA A 1 90 ? 3.021 -7.956 8.439 1.00 87.88 90 ALA A C 1
ATOM 732 O O . ALA A 1 90 ? 4.063 -8.577 8.625 1.00 87.88 90 ALA A O 1
ATOM 733 N N . ASP A 1 91 ? 2.864 -6.691 8.842 1.00 90.00 91 ASP A N 1
ATOM 734 C CA . ASP A 1 91 ? 3.903 -5.913 9.534 1.00 90.00 91 ASP A CA 1
ATOM 735 C C . ASP A 1 91 ? 3.873 -6.073 11.072 1.00 90.00 91 ASP A C 1
ATOM 737 O O . ASP A 1 91 ? 4.508 -5.290 11.781 1.00 90.00 91 ASP A O 1
ATOM 741 N N . ALA A 1 92 ? 3.076 -6.997 11.617 1.00 92.25 92 ALA A N 1
ATOM 742 C CA . ALA A 1 92 ? 2.913 -7.149 13.058 1.00 92.25 92 ALA A CA 1
ATOM 743 C C . ALA A 1 92 ? 4.105 -7.862 13.697 1.00 92.25 92 ALA A C 1
ATOM 745 O O . ALA A 1 92 ? 4.543 -8.928 13.266 1.00 92.25 92 ALA A O 1
ATOM 746 N N . GLU A 1 93 ? 4.584 -7.292 14.794 1.00 94.88 93 GLU A N 1
ATOM 747 C CA . GLU A 1 93 ? 5.666 -7.840 15.595 1.00 94.88 93 GLU A CA 1
ATOM 748 C C . GLU A 1 93 ? 5.094 -8.638 16.769 1.00 94.88 93 GLU A C 1
ATOM 750 O O . GLU A 1 93 ? 4.229 -8.160 17.511 1.00 94.88 93 GLU A O 1
ATOM 755 N N . ALA A 1 94 ? 5.589 -9.862 16.963 1.00 94.19 94 ALA A N 1
ATOM 756 C CA . ALA A 1 94 ? 5.238 -10.663 18.127 1.00 94.19 94 ALA A CA 1
ATOM 757 C C . ALA A 1 94 ? 5.824 -10.052 19.406 1.00 94.19 94 ALA A C 1
ATOM 759 O O . ALA A 1 94 ? 6.997 -9.680 19.451 1.00 94.19 94 ALA A O 1
ATOM 760 N N . THR A 1 95 ? 5.017 -9.977 20.465 1.00 95.00 95 THR A N 1
ATOM 761 C CA . THR A 1 95 ? 5.489 -9.528 21.780 1.00 95.00 95 THR A CA 1
ATOM 762 C C . THR A 1 95 ? 5.904 -10.713 22.658 1.00 95.00 95 THR A C 1
ATOM 764 O O . THR A 1 95 ? 5.674 -11.876 22.334 1.00 95.00 95 THR A O 1
ATOM 767 N N . ASN A 1 96 ? 6.463 -10.426 23.837 1.00 94.62 96 ASN A N 1
ATOM 768 C CA . ASN A 1 96 ? 6.798 -11.452 24.833 1.00 94.62 96 ASN A CA 1
ATOM 769 C C . ASN A 1 96 ? 5.567 -12.055 25.545 1.00 94.62 96 ASN A C 1
ATOM 771 O O . ASN A 1 96 ? 5.728 -12.898 26.427 1.00 94.62 96 ASN A O 1
ATOM 775 N N . TYR A 1 97 ? 4.348 -11.625 25.203 1.00 92.06 97 TYR A N 1
ATOM 776 C CA . TYR A 1 97 ? 3.118 -11.970 25.917 1.00 92.06 97 TYR A CA 1
ATOM 777 C C . TYR A 1 97 ? 2.151 -12.793 25.055 1.00 92.06 97 TYR A C 1
ATOM 779 O O . TYR A 1 97 ? 0.994 -12.427 24.872 1.00 92.06 97 TYR A O 1
ATOM 787 N N . GLY A 1 98 ? 2.599 -13.941 24.544 1.00 90.44 98 GLY A N 1
ATOM 788 C CA . GLY A 1 98 ? 1.738 -14.862 23.790 1.00 90.44 98 GLY A CA 1
ATOM 789 C C . GLY A 1 98 ? 1.125 -14.198 22.553 1.00 90.44 98 GLY A C 1
ATOM 790 O O . GLY A 1 98 ? 1.846 -13.611 21.757 1.00 90.44 98 GLY A O 1
ATOM 791 N N . ASN A 1 99 ? -0.202 -14.258 22.412 1.00 94.19 99 ASN A N 1
ATOM 792 C CA . ASN A 1 99 ? -0.924 -13.735 21.243 1.00 94.19 99 ASN A CA 1
ATOM 793 C C . ASN A 1 99 ? -1.060 -12.198 21.197 1.00 94.19 99 ASN A C 1
ATOM 795 O O . ASN A 1 99 ? -1.847 -11.664 20.413 1.00 94.19 99 ASN A O 1
ATOM 799 N N . TRP A 1 100 ? -0.333 -11.479 22.052 1.00 96.19 100 TRP A N 1
ATOM 800 C CA . TRP A 1 100 ? -0.196 -10.034 21.930 1.00 96.19 100 TRP A CA 1
ATOM 801 C C . TRP A 1 100 ? 0.806 -9.699 20.828 1.00 96.19 100 TRP A C 1
ATOM 803 O O . TRP A 1 100 ? 1.968 -10.113 20.873 1.00 96.19 100 TRP A O 1
ATOM 813 N N . LEU A 1 101 ? 0.352 -8.904 19.871 1.00 95.12 101 LEU A N 1
ATOM 814 C CA . LEU A 1 101 ? 1.112 -8.412 18.734 1.00 95.12 101 LEU A CA 1
ATOM 815 C C . LEU A 1 101 ? 1.174 -6.882 18.779 1.00 95.12 101 LEU A C 1
ATOM 817 O O . LEU A 1 101 ? 0.374 -6.227 19.454 1.00 95.12 101 LEU A O 1
ATOM 821 N N . PHE A 1 102 ? 2.135 -6.309 18.066 1.00 95.56 102 PHE A N 1
ATOM 822 C CA . PHE A 1 102 ? 2.297 -4.869 17.929 1.00 95.56 102 PHE A CA 1
ATOM 823 C C . PHE A 1 102 ? 2.389 -4.474 16.457 1.00 95.56 102 PHE A C 1
ATOM 825 O O . PHE A 1 102 ? 3.208 -4.999 15.710 1.00 95.56 102 PHE A O 1
ATOM 832 N N . LEU A 1 103 ? 1.570 -3.510 16.049 1.00 93.75 103 LEU A N 1
ATOM 833 C CA . LEU A 1 103 ? 1.669 -2.837 14.759 1.00 93.75 103 LEU A CA 1
ATOM 834 C C . LEU A 1 103 ? 2.021 -1.373 15.000 1.00 93.75 103 LEU A C 1
ATOM 836 O O . LEU A 1 103 ? 1.343 -0.686 15.757 1.00 93.75 103 LEU A O 1
ATOM 840 N N . SER A 1 104 ? 3.030 -0.862 14.295 1.00 94.12 104 SER A N 1
ATOM 841 C CA . SER A 1 104 ? 3.513 0.520 14.471 1.00 94.12 104 SER A CA 1
ATOM 842 C C . SER A 1 104 ? 2.437 1.606 14.328 1.00 94.12 104 SER A C 1
ATOM 844 O O . SER A 1 104 ? 2.558 2.663 14.942 1.00 94.12 104 SER A O 1
ATOM 846 N N . TRP A 1 105 ? 1.394 1.359 13.531 1.00 93.19 105 TRP A N 1
ATOM 847 C CA . TRP A 1 105 ? 0.315 2.317 13.275 1.00 93.19 105 TRP A CA 1
ATOM 848 C C . TRP A 1 105 ? -0.962 2.037 14.079 1.00 93.19 105 TRP A C 1
ATOM 850 O O . TRP A 1 105 ? -1.651 2.980 14.456 1.00 93.19 105 TRP A O 1
ATOM 860 N N . LEU A 1 106 ? -1.272 0.766 14.360 1.00 93.06 106 LEU A N 1
ATOM 861 C CA . LEU A 1 106 ? -2.491 0.360 15.073 1.00 93.06 106 LEU A CA 1
ATOM 862 C C . LEU A 1 106 ? -2.278 0.268 16.595 1.00 93.06 106 LEU A C 1
ATOM 864 O O . LEU A 1 106 ? -3.217 0.440 17.368 1.00 93.06 106 LEU A O 1
ATOM 868 N N . GLY A 1 107 ? -1.037 0.039 17.025 1.00 94.56 107 GLY A N 1
ATOM 869 C CA . GLY A 1 107 ? -0.655 -0.198 18.410 1.00 94.56 107 GLY A CA 1
ATOM 870 C C . GLY A 1 107 ? -0.619 -1.683 18.771 1.00 94.56 107 GLY A C 1
ATOM 871 O O . GLY A 1 107 ? -0.466 -2.555 17.916 1.00 94.56 107 GLY A O 1
ATOM 872 N N . TYR A 1 108 ? -0.722 -1.963 20.070 1.00 96.25 108 TYR A N 1
ATOM 873 C CA . TYR A 1 108 ? -0.810 -3.327 20.588 1.00 96.25 108 TYR A CA 1
ATOM 874 C C . TYR A 1 108 ? -2.198 -3.908 20.348 1.00 96.25 108 TYR A C 1
ATOM 876 O O . TYR A 1 108 ? -3.183 -3.192 20.487 1.00 96.25 108 TYR A O 1
ATOM 884 N N . PHE A 1 109 ? -2.287 -5.199 20.056 1.00 95.69 109 PHE A N 1
ATOM 885 C CA . PHE A 1 109 ? -3.552 -5.917 19.921 1.00 95.69 109 PHE A CA 1
ATOM 886 C C . PHE A 1 109 ? -3.381 -7.392 20.270 1.00 95.69 109 PHE A C 1
ATOM 888 O O . PHE A 1 109 ? -2.270 -7.917 20.258 1.00 95.69 109 PHE A O 1
ATOM 895 N N . TYR A 1 110 ? -4.482 -8.057 20.602 1.00 95.38 110 TYR A N 1
ATOM 896 C CA . TYR A 1 110 ? -4.496 -9.476 20.939 1.00 95.38 110 TYR A CA 1
ATOM 897 C C . TYR A 1 110 ? -5.321 -10.241 19.909 1.00 95.38 110 TYR A C 1
ATOM 899 O O . TYR A 1 110 ? -6.495 -9.929 19.725 1.00 95.38 110 TYR A O 1
ATOM 907 N N . GLN A 1 111 ? -4.735 -11.231 19.240 1.00 92.19 111 GLN A N 1
ATOM 908 C CA . GLN A 1 111 ? -5.412 -11.983 18.177 1.00 92.19 111 GLN A CA 1
ATOM 909 C C . GLN A 1 111 ? -5.654 -13.438 18.590 1.00 92.19 111 GLN A C 1
ATOM 911 O O . GLN A 1 111 ? -4.762 -14.106 19.107 1.00 92.19 111 GLN A O 1
ATOM 916 N N . ILE A 1 112 ? -6.861 -13.953 18.366 1.00 90.69 112 ILE A N 1
ATOM 917 C CA . ILE A 1 112 ? -7.161 -15.380 18.563 1.00 90.69 112 ILE A CA 1
ATOM 918 C C . ILE A 1 112 ? -7.192 -16.124 17.226 1.00 90.69 112 ILE A C 1
ATOM 920 O O . ILE A 1 112 ? -7.306 -15.510 16.171 1.00 90.69 112 ILE A O 1
ATOM 924 N N . GLU A 1 113 ? -7.122 -17.457 17.269 1.00 78.81 113 GLU A N 1
ATOM 925 C CA . GLU A 1 113 ? -7.055 -18.314 16.071 1.00 78.81 113 GLU A CA 1
ATOM 926 C C . GLU A 1 113 ? -8.259 -18.170 15.119 1.00 78.81 113 GLU A C 1
ATOM 928 O O . GLU A 1 113 ? -8.166 -18.547 13.958 1.00 78.81 113 GLU A O 1
ATOM 933 N N . SER A 1 114 ? -9.387 -17.616 15.579 1.00 76.81 114 SER A N 1
ATOM 934 C CA . SER A 1 114 ? -10.575 -17.333 14.758 1.00 76.81 114 SER A CA 1
ATOM 935 C C . SER A 1 114 ? -10.569 -15.932 14.121 1.00 76.81 114 SER A C 1
ATOM 937 O O . SER A 1 114 ? -11.641 -15.369 13.900 1.00 76.81 114 SER A O 1
ATOM 939 N N . ASP A 1 115 ? -9.392 -15.331 13.940 1.00 83.25 115 ASP A N 1
ATOM 940 C CA . ASP A 1 115 ? -9.109 -13.982 13.408 1.00 83.25 115 ASP A CA 1
ATOM 941 C C . ASP A 1 115 ? -9.645 -12.784 14.210 1.00 83.25 115 ASP A C 1
ATOM 943 O O . ASP A 1 115 ? -9.142 -11.666 14.058 1.00 83.25 115 ASP A O 1
ATOM 947 N N . TRP A 1 116 ? -10.603 -12.997 15.117 1.00 93.62 116 TRP A N 1
ATOM 948 C CA . TRP A 1 116 ? -11.053 -11.984 16.070 1.00 93.62 116 TRP A CA 1
ATOM 949 C C . TRP A 1 116 ? -9.861 -11.348 16.786 1.00 93.62 116 TRP A C 1
ATOM 951 O O . TRP A 1 116 ? -8.991 -12.018 17.350 1.00 93.62 116 TRP A O 1
ATOM 961 N N . THR A 1 117 ? -9.837 -10.025 16.738 1.00 94.75 117 THR A N 1
ATOM 962 C CA . THR A 1 117 ? -8.747 -9.205 17.239 1.00 94.75 117 THR A CA 1
ATOM 963 C C . THR A 1 117 ? -9.299 -8.268 18.296 1.00 94.75 117 THR A C 1
ATOM 965 O O . THR A 1 117 ? -10.232 -7.512 18.050 1.00 94.75 117 THR A O 1
ATOM 968 N N . PHE A 1 118 ? -8.728 -8.314 19.490 1.00 95.06 118 PHE A N 1
ATOM 969 C CA . PHE A 1 118 ? -9.015 -7.359 20.542 1.00 95.06 118 PHE A CA 1
ATOM 970 C C . PHE A 1 118 ? -8.055 -6.177 20.438 1.00 95.06 118 PHE A C 1
ATOM 972 O O . PHE A 1 118 ? -6.835 -6.330 20.558 1.00 95.06 118 PHE A O 1
ATOM 979 N N . LEU A 1 119 ? -8.619 -4.992 20.232 1.00 94.50 119 LEU A N 1
ATOM 980 C CA . LEU A 1 119 ? -7.901 -3.729 20.213 1.00 94.50 119 LEU A CA 1
ATOM 981 C C . LEU A 1 119 ? -8.075 -3.043 21.577 1.00 94.50 119 LEU A C 1
ATOM 983 O O . LEU A 1 119 ? -9.211 -2.759 21.972 1.00 94.50 119 LEU A O 1
ATOM 987 N N . PRO A 1 120 ? -6.988 -2.719 22.303 1.00 91.44 120 PRO A N 1
ATOM 988 C CA . PRO A 1 120 ? -7.068 -1.912 23.511 1.00 91.44 120 PRO A CA 1
ATOM 989 C C . PRO A 1 120 ? -7.846 -0.628 23.223 1.00 91.44 120 PRO A C 1
ATOM 991 O O . PRO A 1 120 ? -7.587 0.039 22.222 1.00 91.44 120 PRO A O 1
ATOM 994 N N . ILE A 1 121 ? -8.798 -0.291 24.097 1.00 91.06 121 ILE A N 1
ATOM 995 C CA . ILE A 1 121 ? -9.698 0.874 23.986 1.00 91.06 121 ILE A CA 1
ATOM 996 C C . ILE A 1 121 ? -10.803 0.730 22.924 1.00 91.06 121 ILE A C 1
ATOM 998 O O . ILE A 1 121 ? -11.782 1.447 22.989 1.00 91.06 121 ILE A O 1
ATOM 1002 N N . LYS A 1 122 ? -10.681 -0.156 21.934 1.00 92.12 122 LYS A N 1
ATOM 1003 C CA . LYS A 1 122 ? -11.674 -0.293 20.850 1.00 92.12 122 LYS A CA 1
ATOM 1004 C C . LYS A 1 122 ? -12.550 -1.541 20.963 1.00 92.12 122 LYS A C 1
ATOM 1006 O O . LYS A 1 122 ? -13.555 -1.634 20.269 1.00 92.12 122 LYS A O 1
ATOM 1011 N N . GLY A 1 123 ? -12.156 -2.495 21.802 1.00 92.75 123 GLY A N 1
ATOM 1012 C CA . GLY A 1 123 ? -12.884 -3.742 22.000 1.00 92.75 123 GLY A CA 1
ATOM 1013 C C . GLY A 1 123 ? -12.556 -4.804 20.951 1.00 92.75 123 GLY A C 1
ATOM 1014 O O . GLY A 1 123 ? -11.500 -4.784 20.308 1.00 92.75 123 GLY A O 1
ATOM 1015 N N . TRP A 1 124 ? -13.451 -5.782 20.824 1.00 93.62 124 TRP A N 1
ATOM 1016 C CA . TRP A 1 124 ? -13.312 -6.884 19.872 1.00 93.62 124 TRP A CA 1
ATOM 1017 C C . TRP A 1 124 ? -13.759 -6.469 18.474 1.00 93.62 124 TRP A C 1
ATOM 1019 O O . TRP A 1 124 ? -14.883 -6.006 18.275 1.00 93.62 124 TRP A O 1
ATOM 1029 N N . VAL A 1 125 ? -12.890 -6.715 17.496 1.00 95.31 125 VAL A N 1
ATOM 1030 C CA . VAL A 1 125 ? -13.179 -6.519 16.079 1.00 95.31 125 VAL A CA 1
ATOM 1031 C C . VAL A 1 125 ? -12.936 -7.797 15.293 1.00 95.31 125 VAL A C 1
ATOM 1033 O O . VAL A 1 125 ? -12.053 -8.593 15.627 1.00 95.31 125 VAL A O 1
ATOM 1036 N N . TYR A 1 126 ? -13.699 -7.974 14.220 1.00 95.56 126 TYR A N 1
ATOM 1037 C CA . TYR A 1 126 ? -13.424 -8.999 13.222 1.00 95.56 126 TYR A CA 1
ATOM 1038 C C . TYR A 1 126 ? -12.779 -8.347 11.989 1.00 95.56 126 TYR A C 1
ATOM 1040 O O . TYR A 1 126 ? -13.456 -7.601 11.272 1.00 95.56 126 TYR A O 1
ATOM 1048 N N . PRO A 1 127 ? -11.469 -8.550 11.765 1.00 94.56 127 PRO A N 1
ATOM 1049 C CA . PRO A 1 127 ? -10.751 -7.931 10.662 1.00 94.56 127 PRO A CA 1
ATOM 1050 C C . PRO A 1 127 ? -10.830 -8.760 9.374 1.00 94.56 127 PRO A C 1
ATOM 1052 O O . PRO A 1 127 ? -10.658 -9.976 9.377 1.00 94.56 127 PRO A O 1
ATOM 1055 N N . VAL A 1 128 ? -11.027 -8.079 8.248 1.00 93.44 128 VAL A N 1
ATOM 1056 C CA . VAL A 1 128 ? -10.945 -8.635 6.894 1.00 93.44 128 VAL A CA 1
ATOM 1057 C C . VAL A 1 128 ? -10.134 -7.669 6.044 1.00 93.44 128 VAL A C 1
ATOM 1059 O O . VAL A 1 128 ? -10.498 -6.504 5.904 1.00 93.44 128 VAL A O 1
ATOM 1062 N N . GLY A 1 129 ? -9.034 -8.134 5.465 1.00 89.75 129 GLY A N 1
ATOM 1063 C CA . GLY A 1 129 ? -8.162 -7.248 4.712 1.00 89.75 129 GLY A CA 1
ATOM 1064 C C . GLY A 1 129 ? -6.846 -7.876 4.307 1.00 89.75 129 GLY A C 1
ATOM 1065 O O . GLY A 1 129 ? -6.617 -9.076 4.488 1.00 89.75 129 GLY A O 1
ATOM 1066 N N . HIS A 1 130 ? -5.989 -7.033 3.743 1.00 86.56 130 HIS A N 1
ATOM 1067 C CA . HIS A 1 130 ? -4.701 -7.426 3.196 1.00 86.56 130 HIS A CA 1
ATOM 1068 C C . HIS A 1 130 ? -3.606 -6.463 3.662 1.00 86.56 130 HIS A C 1
ATOM 1070 O O . HIS A 1 130 ? -3.634 -5.259 3.380 1.00 86.56 130 HIS A O 1
ATOM 1076 N N . GLY A 1 131 ? -2.621 -7.008 4.379 1.00 86.38 131 GLY A N 1
ATOM 1077 C CA . GLY A 1 131 ? -1.495 -6.253 4.917 1.00 86.38 131 GLY A CA 1
ATOM 1078 C C . GLY A 1 131 ? -1.913 -5.085 5.811 1.00 86.38 131 GLY A C 1
ATOM 1079 O O . GLY A 1 131 ? -2.820 -5.172 6.638 1.00 86.38 131 GLY A O 1
ATOM 1080 N N . SER A 1 132 ? -1.220 -3.962 5.639 1.00 85.25 132 SER A N 1
ATOM 1081 C C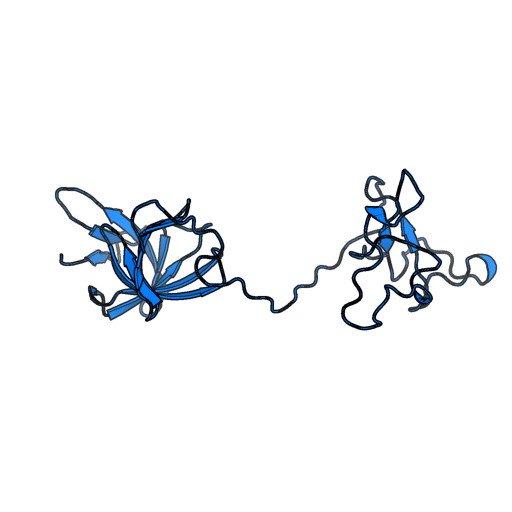A . SER A 1 132 ? -1.425 -2.733 6.415 1.00 85.25 132 SER A CA 1
ATOM 1082 C C . SER A 1 132 ? -2.285 -1.684 5.689 1.00 85.25 132 SER A C 1
ATOM 1084 O O . SER A 1 132 ? -2.511 -0.603 6.233 1.00 85.25 132 SER A O 1
ATOM 1086 N N . TYR A 1 133 ? -2.740 -1.953 4.459 1.00 87.44 133 TYR A N 1
ATOM 1087 C CA . TYR A 1 133 ? -3.187 -0.899 3.534 1.00 87.44 133 TYR A CA 1
ATOM 1088 C C . TYR A 1 133 ? -4.670 -0.938 3.156 1.00 87.44 133 TYR A C 1
ATOM 1090 O O . TYR A 1 133 ? -5.182 0.061 2.657 1.00 87.44 133 TYR A O 1
ATOM 1098 N N . ASP A 1 134 ? -5.354 -2.053 3.391 1.00 90.94 134 ASP A N 1
ATOM 1099 C CA . ASP A 1 134 ? -6.761 -2.232 3.033 1.00 90.94 134 ASP A CA 1
ATOM 1100 C C . ASP A 1 134 ? -7.415 -3.171 4.047 1.00 90.94 134 ASP A C 1
ATOM 1102 O O . ASP A 1 134 ? -7.301 -4.391 3.926 1.00 90.94 134 ASP A O 1
ATOM 1106 N N . ASN A 1 135 ? -8.011 -2.598 5.096 1.00 94.25 135 ASN A N 1
ATOM 1107 C CA . ASN A 1 135 ? -8.512 -3.362 6.233 1.00 94.25 135 ASN A CA 1
ATOM 1108 C C . ASN A 1 135 ? -9.914 -2.904 6.628 1.00 94.25 135 ASN A C 1
ATOM 1110 O O . ASN A 1 135 ? -10.108 -1.797 7.126 1.00 94.25 135 ASN A O 1
ATOM 1114 N N . TRP A 1 136 ? -10.887 -3.790 6.453 1.00 96.31 136 TRP A N 1
ATOM 1115 C CA . TRP A 1 136 ? -12.219 -3.669 7.023 1.00 96.31 136 TRP A CA 1
ATOM 1116 C C . TRP A 1 136 ? -12.244 -4.283 8.418 1.00 96.31 136 TRP A C 1
ATOM 1118 O O . TRP A 1 136 ? -11.871 -5.436 8.611 1.00 96.31 136 TRP A O 1
ATOM 1128 N N . LEU A 1 137 ? -12.710 -3.514 9.393 1.00 95.81 137 LEU A N 1
ATOM 1129 C CA . LEU A 1 137 ? -12.886 -3.943 10.771 1.00 95.81 137 LEU A CA 1
ATOM 1130 C C . LEU A 1 137 ? -14.376 -3.937 11.087 1.00 95.81 137 LEU A C 1
ATOM 1132 O O . LEU A 1 137 ? -15.015 -2.886 11.042 1.00 95.81 137 LEU A O 1
ATOM 1136 N N . TYR A 1 138 ? -14.937 -5.098 11.400 1.00 96.06 138 TYR A N 1
ATOM 1137 C CA . TYR A 1 138 ? -16.285 -5.163 11.946 1.00 96.06 138 TYR A CA 1
ATOM 1138 C C . TYR A 1 138 ? -16.225 -4.945 13.453 1.00 96.06 138 TYR A C 1
ATOM 1140 O O . TYR A 1 138 ? -15.655 -5.762 14.178 1.00 96.06 138 TYR A O 1
ATOM 1148 N N . PHE A 1 139 ? -16.800 -3.838 13.911 1.00 94.50 139 PHE A N 1
ATOM 1149 C CA . PHE A 1 139 ? -16.925 -3.511 15.324 1.00 94.50 139 PHE A CA 1
ATOM 1150 C C . PHE A 1 139 ? -18.230 -4.098 15.845 1.00 94.50 139 PHE A C 1
ATOM 1152 O O . PHE A 1 139 ? -19.304 -3.588 15.531 1.00 94.50 139 PHE A O 1
ATOM 1159 N N . TYR A 1 140 ? -18.130 -5.158 16.650 1.00 89.75 140 TYR A N 1
ATOM 1160 C CA . TYR A 1 140 ? -19.299 -5.865 17.179 1.00 89.75 140 TYR A CA 1
ATOM 1161 C C . TYR A 1 140 ? -20.209 -4.950 18.013 1.00 89.75 140 TYR A C 1
ATOM 1163 O O . TYR A 1 140 ? -21.424 -5.005 17.870 1.00 89.75 140 TYR A O 1
ATOM 1171 N N . GLU A 1 141 ? -19.625 -4.071 18.834 1.00 89.81 141 GLU A N 1
ATOM 1172 C CA . GLU A 1 141 ? -20.370 -3.121 19.678 1.00 89.81 141 GLU A CA 1
ATOM 1173 C C . GLU A 1 141 ? -21.167 -2.089 18.863 1.00 89.81 141 GLU A C 1
ATOM 1175 O O . GLU A 1 141 ? -22.219 -1.638 19.305 1.00 89.81 141 GLU A O 1
ATOM 1180 N N . LEU A 1 142 ? -20.692 -1.738 17.663 1.00 91.69 142 LEU A N 1
ATOM 1181 C CA . LEU A 1 142 ? -21.329 -0.749 16.786 1.00 91.69 142 LEU A CA 1
ATOM 1182 C C . LEU A 1 142 ? -22.212 -1.382 15.704 1.00 91.69 142 LEU A C 1
ATOM 1184 O O . LEU A 1 142 ? -22.844 -0.651 14.946 1.00 91.69 142 LEU A O 1
ATOM 1188 N N . ASP A 1 143 ? -22.194 -2.713 15.582 1.00 91.94 143 ASP A N 1
ATOM 1189 C CA . ASP A 1 143 ? -22.770 -3.464 14.461 1.00 91.94 143 ASP A CA 1
ATOM 1190 C C . ASP A 1 143 ? -22.432 -2.842 13.088 1.00 91.94 143 ASP A C 1
ATOM 1192 O O . ASP A 1 143 ? -23.276 -2.705 12.201 1.00 91.94 143 ASP A O 1
ATOM 1196 N N . SER A 1 144 ? -21.180 -2.404 12.912 1.00 94.12 144 SER A N 1
ATOM 1197 C CA . SER A 1 144 ? -20.767 -1.693 11.700 1.00 94.12 144 SER A CA 1
ATOM 1198 C C . SER A 1 144 ? -19.371 -2.074 11.217 1.00 94.12 144 SER A C 1
ATOM 1200 O O . SER A 1 144 ? -18.475 -2.437 11.982 1.00 94.12 144 SER A O 1
ATOM 1202 N N . TRP A 1 145 ? -19.209 -1.983 9.897 1.00 96.62 145 TRP A N 1
ATOM 1203 C CA . TRP A 1 145 ? -17.946 -2.141 9.198 1.00 96.62 145 TRP A CA 1
ATOM 1204 C C . TRP A 1 145 ? -17.271 -0.786 9.013 1.00 96.62 145 TRP A C 1
ATOM 1206 O O . TRP A 1 145 ? -17.800 0.110 8.349 1.00 96.62 145 TRP A O 1
ATOM 1216 N N . LEU A 1 146 ? -16.060 -0.690 9.548 1.00 97.31 146 LEU A N 1
ATOM 1217 C CA . LEU A 1 146 ? -15.198 0.479 9.487 1.00 97.31 146 LEU A CA 1
ATOM 1218 C C . LEU A 1 146 ? -13.915 0.118 8.737 1.00 97.31 146 LEU A C 1
ATOM 1220 O O . LEU A 1 146 ? -13.141 -0.731 9.177 1.00 97.31 146 LEU A O 1
ATOM 1224 N N . TRP A 1 147 ? -13.687 0.750 7.591 1.00 97.44 147 TRP A N 1
ATOM 1225 C CA . TRP A 1 147 ? -12.459 0.586 6.819 1.00 97.44 147 TRP A CA 1
ATOM 1226 C C . TRP A 1 147 ? -11.365 1.507 7.335 1.00 97.44 147 TRP A C 1
ATOM 1228 O O . TRP A 1 147 ? -11.622 2.678 7.596 1.00 97.44 147 TRP A O 1
ATOM 1238 N N . THR A 1 148 ? -10.129 1.028 7.412 1.00 96.56 148 THR A N 1
ATOM 1239 C CA . THR A 1 148 ? -8.963 1.868 7.683 1.00 96.56 148 THR A CA 1
ATOM 1240 C C . THR A 1 148 ? -7.708 1.318 7.006 1.00 96.56 148 THR A C 1
ATOM 1242 O O . THR A 1 148 ? -7.676 0.209 6.470 1.00 96.56 148 THR A O 1
ATOM 1245 N N . SER A 1 149 ? -6.645 2.114 7.028 1.00 95.12 149 SER A N 1
ATOM 1246 C CA . SER A 1 149 ? -5.314 1.728 6.573 1.00 95.12 149 SER A CA 1
ATOM 1247 C C . SER A 1 149 ? -4.248 2.497 7.342 1.00 95.12 149 SER A C 1
ATOM 1249 O O . SER A 1 149 ? -4.512 3.565 7.900 1.00 95.12 149 SER A O 1
ATOM 1251 N N . LYS A 1 150 ? -3.008 2.009 7.286 1.00 93.75 150 LYS A N 1
ATOM 1252 C CA . LYS A 1 150 ? -1.830 2.671 7.860 1.00 93.75 150 LYS A CA 1
ATOM 1253 C C . LYS A 1 150 ? -1.683 4.143 7.458 1.00 93.75 150 LYS A C 1
ATOM 1255 O O . LYS A 1 150 ? -1.124 4.916 8.227 1.00 93.75 150 LYS A O 1
ATOM 1260 N N . TYR A 1 151 ? -2.151 4.534 6.270 1.00 94.25 151 TYR A N 1
ATOM 1261 C CA . TYR A 1 151 ? -2.006 5.904 5.767 1.00 94.25 151 TYR A CA 1
ATOM 1262 C C . TYR A 1 151 ? -3.126 6.853 6.191 1.00 94.25 151 TYR A C 1
ATOM 1264 O O . TYR A 1 151 ? -2.943 8.063 6.089 1.00 94.25 151 TYR A O 1
ATOM 1272 N N . VAL A 1 152 ? -4.269 6.327 6.638 1.00 95.56 152 VAL A N 1
ATOM 1273 C CA . VAL A 1 152 ? -5.414 7.156 7.050 1.00 95.56 152 VAL A CA 1
ATOM 1274 C C . VAL A 1 152 ? -5.694 7.086 8.545 1.00 95.56 152 VAL A C 1
ATOM 1276 O O . VAL A 1 152 ? -6.371 7.966 9.063 1.00 95.56 152 VAL A O 1
ATOM 1279 N N . TYR A 1 153 ? -5.179 6.082 9.257 1.00 94.12 153 TYR A N 1
ATOM 1280 C CA . TYR A 1 153 ? -5.351 5.967 10.704 1.00 94.12 153 TYR A CA 1
ATOM 1281 C C . TYR A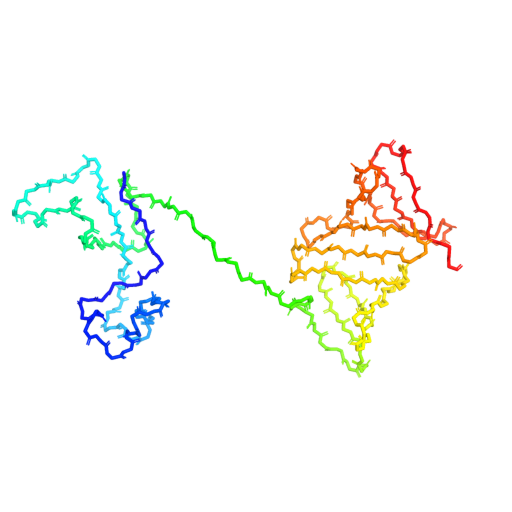 1 153 ? -4.927 7.275 11.414 1.00 94.12 153 TYR A C 1
ATOM 1283 O O . TYR A 1 153 ? -3.862 7.809 11.095 1.00 94.12 153 TYR A O 1
ATOM 1291 N N . PRO A 1 154 ? -5.723 7.826 12.357 1.00 95.06 154 PRO A N 1
ATOM 1292 C CA . PRO A 1 154 ? -6.845 7.210 13.081 1.00 95.06 154 PRO A CA 1
ATOM 1293 C C . PRO A 1 154 ? -8.230 7.333 12.415 1.00 95.06 154 PRO A C 1
ATOM 1295 O O . PRO A 1 154 ? -9.243 7.058 13.063 1.00 95.06 154 PRO A O 1
ATOM 1298 N N . TRP A 1 155 ? -8.309 7.721 11.143 1.00 97.06 155 TRP A N 1
ATOM 1299 C CA . TRP A 1 155 ? -9.574 7.818 10.414 1.00 97.06 155 TRP A CA 1
ATOM 1300 C C . TRP A 1 155 ? -10.073 6.461 9.923 1.00 97.06 155 TRP A C 1
ATOM 1302 O O . TRP A 1 155 ? -9.298 5.578 9.540 1.00 97.06 155 TRP A O 1
ATOM 1312 N N . HIS A 1 156 ? -11.394 6.319 9.935 1.00 97.12 156 HIS A N 1
ATOM 1313 C CA . HIS A 1 156 ? -12.120 5.137 9.510 1.00 97.12 156 HIS A CA 1
ATOM 1314 C C . HIS A 1 156 ? -13.256 5.542 8.573 1.00 97.12 156 HIS A C 1
ATOM 1316 O O . HIS A 1 156 ? -13.932 6.538 8.814 1.00 97.12 156 HIS A O 1
ATOM 1322 N N . TYR A 1 157 ? -13.478 4.780 7.510 1.00 97.38 157 TYR A N 1
ATOM 1323 C CA . TYR A 1 157 ? -14.612 4.978 6.616 1.00 97.38 157 TYR A CA 1
ATOM 1324 C C . TYR A 1 157 ? -15.724 3.998 6.969 1.00 97.38 157 TYR A C 1
ATOM 1326 O O . TYR A 1 157 ? -15.538 2.783 6.901 1.00 97.38 157 TYR A O 1
ATOM 1334 N N . GLU A 1 158 ? -16.880 4.521 7.353 1.00 96.06 158 GLU A N 1
ATOM 1335 C CA . GLU A 1 158 ? -18.025 3.724 7.772 1.00 96.06 158 GLU A CA 1
ATOM 1336 C C . GLU A 1 158 ? -18.906 3.366 6.568 1.00 96.06 158 GLU A C 1
ATOM 1338 O O . GLU A 1 158 ? -19.286 4.215 5.755 1.00 96.06 158 GLU A O 1
ATOM 1343 N N . ASN A 1 159 ? -19.196 2.071 6.414 1.00 91.31 159 ASN A N 1
ATOM 1344 C CA . ASN A 1 159 ? -19.810 1.564 5.191 1.00 91.31 159 ASN A CA 1
ATOM 1345 C C . ASN A 1 159 ? -21.303 1.909 5.044 1.00 91.31 159 ASN A C 1
ATOM 1347 O O . ASN A 1 159 ? -21.766 2.031 3.910 1.00 91.31 159 ASN A O 1
ATOM 1351 N N . GLY A 1 160 ? -22.071 2.013 6.130 1.00 88.88 160 GLY A N 1
ATOM 1352 C CA . GLY A 1 160 ? -23.518 2.242 6.081 1.00 88.88 160 GLY A CA 1
ATOM 1353 C C . GLY A 1 160 ? -23.879 3.680 5.703 1.00 88.88 160 GLY A C 1
ATOM 1354 O O . GLY A 1 160 ? -24.559 3.920 4.706 1.00 88.88 160 GLY A O 1
ATOM 1355 N N . SER A 1 161 ? -23.380 4.633 6.480 1.00 90.06 161 SER A N 1
ATOM 1356 C CA . SER A 1 161 ? -23.513 6.084 6.327 1.00 90.06 161 SER A CA 1
ATOM 1357 C C . SER A 1 161 ? -22.603 6.687 5.257 1.00 90.06 161 SER A C 1
ATOM 1359 O O . SER A 1 161 ? -22.855 7.812 4.833 1.00 90.06 161 SER A O 1
ATOM 1361 N N . LYS A 1 162 ? -21.574 5.958 4.796 1.00 92.69 162 LYS A N 1
ATOM 1362 C CA . LYS A 1 162 ? -20.600 6.429 3.791 1.00 92.69 162 LYS A CA 1
ATOM 1363 C C . LYS A 1 162 ? -19.790 7.644 4.258 1.00 92.69 162 LYS A C 1
ATOM 1365 O O . LYS A 1 162 ? -19.418 8.486 3.438 1.00 92.69 162 LYS A O 1
ATOM 1370 N N . THR A 1 163 ? -19.492 7.707 5.554 1.00 95.38 163 THR A N 1
ATOM 1371 C CA . THR A 1 163 ? -18.857 8.860 6.210 1.00 95.38 163 THR A CA 1
ATOM 1372 C C . THR A 1 163 ? -17.478 8.502 6.759 1.00 95.38 163 THR A C 1
ATOM 1374 O O . THR A 1 163 ? -17.243 7.377 7.198 1.00 95.38 163 THR A O 1
ATOM 1377 N N . TRP A 1 164 ? -16.558 9.469 6.746 1.00 97.00 164 TRP A N 1
ATOM 1378 C CA . TRP A 1 164 ? -15.277 9.364 7.445 1.00 97.00 164 TRP A CA 1
ATOM 1379 C C . TRP A 1 164 ? -15.422 9.778 8.903 1.00 97.00 164 TRP A C 1
ATOM 1381 O O . TRP A 1 164 ? -15.947 10.851 9.195 1.00 97.00 164 TRP A O 1
ATOM 1391 N N . LEU A 1 165 ? -14.912 8.944 9.800 1.00 97.62 165 LEU A N 1
ATOM 1392 C CA . LEU A 1 165 ? -14.945 9.147 11.236 1.00 97.62 165 LEU A CA 1
ATOM 1393 C C . LEU A 1 165 ? -13.533 9.022 11.814 1.00 97.62 165 LEU A C 1
ATOM 1395 O O . LEU A 1 165 ? -12.828 8.040 11.579 1.00 97.62 165 LEU A O 1
ATOM 1399 N N . GLU A 1 166 ? -13.113 10.008 12.589 1.00 96.94 166 GLU A N 1
ATOM 1400 C CA . GLU A 1 166 ? -11.871 9.981 13.349 1.00 96.94 166 GLU A CA 1
ATOM 1401 C C . GLU A 1 166 ? -12.091 9.236 14.663 1.00 96.94 166 GLU A C 1
ATOM 1403 O O . GLU A 1 166 ? -13.016 9.556 15.412 1.00 96.94 166 GLU A O 1
ATOM 1408 N N . PHE A 1 167 ? -11.228 8.270 14.982 1.00 95.75 167 PHE A N 1
ATOM 1409 C CA . PHE A 1 167 ? -11.233 7.669 16.310 1.00 95.75 167 PHE A CA 1
ATOM 1410 C C . PHE A 1 167 ? -10.666 8.640 17.353 1.00 95.75 167 PHE A C 1
ATOM 1412 O O . PHE A 1 167 ? -9.526 9.094 17.237 1.00 95.75 167 PHE A O 1
ATOM 1419 N N . LYS A 1 168 ? -11.429 8.883 18.419 1.00 94.19 168 LYS A N 1
ATOM 1420 C CA . LYS A 1 168 ? -11.043 9.691 19.577 1.00 94.19 168 LYS A CA 1
ATOM 1421 C C . LYS A 1 168 ? -11.250 8.900 20.859 1.00 94.19 168 LYS A C 1
ATOM 1423 O O . LYS A 1 168 ? -12.218 8.160 21.004 1.00 94.19 168 LYS A O 1
ATOM 1428 N N . PHE A 1 169 ? -10.340 9.091 21.804 1.00 91.56 169 PHE A N 1
ATOM 1429 C CA . PHE A 1 169 ? -10.462 8.563 23.154 1.00 91.56 169 PHE A CA 1
ATOM 1430 C C . PHE A 1 169 ? -10.117 9.660 24.152 1.00 91.56 169 PHE A C 1
ATOM 1432 O O . PHE A 1 169 ? -9.047 10.263 24.059 1.00 91.56 169 PHE A O 1
ATOM 1439 N N . ASP A 1 170 ? -11.021 9.896 25.096 1.00 88.12 170 ASP A N 1
ATOM 1440 C CA . ASP A 1 170 ? -10.794 10.763 26.247 1.00 88.12 170 ASP A CA 1
ATOM 1441 C C . ASP A 1 170 ? -11.247 10.066 27.537 1.00 88.12 170 ASP A C 1
ATOM 1443 O O . ASP A 1 170 ? -12.122 9.202 27.518 1.00 88.12 170 ASP A O 1
ATOM 1447 N N . ALA A 1 171 ? -10.647 10.440 28.667 1.00 82.50 171 ALA A N 1
ATOM 1448 C CA . ALA A 1 171 ? -10.960 9.852 29.965 1.00 82.50 171 ALA A CA 1
ATOM 1449 C C . ALA A 1 171 ? -12.378 10.190 30.460 1.00 82.50 171 ALA A C 1
ATOM 1451 O O . ALA A 1 171 ? -12.912 9.448 31.283 1.00 82.50 171 ALA A O 1
ATOM 1452 N N . VAL A 1 172 ? -12.968 11.300 30.001 1.00 84.00 172 VAL A N 1
ATOM 1453 C CA . VAL A 1 172 ? -14.320 11.727 30.391 1.00 84.00 172 VAL A CA 1
ATOM 1454 C C . VAL A 1 172 ? -15.362 11.157 29.437 1.00 84.00 172 VAL A C 1
ATOM 1456 O O . VAL A 1 172 ? -16.355 10.586 29.880 1.00 84.00 172 VAL A O 1
ATOM 1459 N N . ASP A 1 173 ? -15.114 11.292 28.138 1.00 82.00 173 ASP A N 1
ATOM 1460 C CA . ASP A 1 173 ? -16.093 10.978 27.091 1.00 82.00 173 ASP A CA 1
ATOM 1461 C C . ASP A 1 173 ? -15.980 9.544 26.539 1.00 82.00 173 ASP A C 1
ATOM 1463 O O . ASP A 1 173 ? -16.806 9.120 25.735 1.00 82.00 173 ASP A O 1
ATOM 1467 N N . GLY A 1 174 ? -14.937 8.800 26.914 1.00 89.19 174 GLY A N 1
ATOM 1468 C CA . GLY A 1 174 ? -14.704 7.443 26.428 1.00 89.19 174 GLY A CA 1
ATOM 1469 C C . GLY A 1 174 ? -14.248 7.369 24.966 1.00 89.19 174 GLY A C 1
ATOM 1470 O O . GLY A 1 174 ? -13.761 8.343 24.375 1.00 89.19 174 GLY A O 1
ATOM 1471 N N . ALA A 1 175 ? -14.342 6.162 24.404 1.00 93.00 175 ALA A N 1
ATOM 1472 C CA . ALA A 1 175 ? -13.912 5.840 23.049 1.00 93.00 175 ALA A CA 1
ATOM 1473 C C . ALA A 1 175 ? -15.046 6.084 22.044 1.00 93.00 175 ALA A C 1
ATOM 1475 O O . ALA A 1 175 ? -16.164 5.598 22.211 1.00 93.00 175 ALA A O 1
ATOM 1476 N N . ARG A 1 176 ? -14.756 6.842 20.985 1.00 93.94 176 ARG A N 1
ATOM 1477 C CA . ARG A 1 176 ? -15.750 7.261 19.992 1.00 93.94 176 ARG A CA 1
ATOM 1478 C C . ARG A 1 176 ? -15.152 7.463 18.608 1.00 93.94 176 ARG A C 1
ATOM 1480 O O . ARG A 1 176 ? -13.958 7.715 18.463 1.00 93.94 176 ARG A O 1
ATOM 1487 N N . PHE A 1 177 ? -15.999 7.399 17.594 1.00 95.38 177 PHE A N 1
ATOM 1488 C CA . PHE A 1 177 ? -15.694 7.747 16.212 1.00 95.38 177 PHE A CA 1
ATOM 1489 C C . PHE A 1 177 ? -16.525 8.962 15.822 1.00 95.38 177 PHE A C 1
ATOM 1491 O O . PHE A 1 177 ? -17.740 8.924 15.969 1.00 95.38 177 PHE A O 1
ATOM 1498 N N . VAL A 1 178 ? -15.895 10.031 15.335 1.00 95.81 178 VAL A N 1
ATOM 1499 C CA . VAL A 1 178 ? -16.577 11.314 15.098 1.00 95.81 178 VAL A CA 1
ATOM 1500 C C . VAL A 1 178 ? -16.240 11.859 13.716 1.00 95.81 178 VAL A C 1
ATOM 1502 O O . VAL A 1 178 ? -15.074 11.851 13.326 1.00 95.81 178 VAL A O 1
ATOM 1505 N N . SER A 1 179 ? -17.234 12.341 12.970 1.00 95.31 179 SER A N 1
ATOM 1506 C CA . SER A 1 179 ? -16.998 12.998 11.680 1.00 95.31 179 SER A CA 1
ATOM 1507 C C . SER A 1 179 ? -16.339 14.370 11.847 1.00 95.31 179 SER A C 1
ATOM 1509 O O . SER A 1 179 ? -16.458 15.019 12.885 1.00 95.31 179 SER A O 1
ATOM 1511 N N . GLU A 1 180 ? -15.645 14.842 10.808 1.00 90.31 180 GLU A N 1
ATOM 1512 C CA . GLU A 1 180 ? -14.936 16.133 10.839 1.00 90.31 180 GLU A CA 1
ATOM 1513 C C . GLU A 1 180 ? -15.877 17.321 11.099 1.00 90.31 180 GLU A C 1
ATOM 1515 O O . GLU A 1 180 ? -15.552 18.240 11.848 1.00 90.31 180 GLU A O 1
ATOM 1520 N N . ASP A 1 181 ? -17.071 17.279 10.513 1.00 89.31 181 ASP A N 1
ATOM 1521 C CA . ASP A 1 181 ? -18.121 18.283 10.683 1.00 89.31 181 ASP A CA 1
ATOM 1522 C C . ASP A 1 181 ? -18.973 18.068 11.946 1.00 89.31 181 ASP A C 1
ATOM 1524 O O . ASP A 1 181 ? -19.935 18.805 12.165 1.00 89.31 181 ASP A O 1
ATOM 1528 N N . MET A 1 182 ? -18.629 17.070 12.771 1.00 86.19 182 MET A N 1
ATOM 1529 C CA . MET A 1 182 ? -19.350 16.674 13.984 1.00 86.19 182 MET A CA 1
ATOM 1530 C C . MET A 1 182 ? -20.823 16.291 13.739 1.00 86.19 182 MET A C 1
ATOM 1532 O O . MET A 1 182 ? -21.625 16.298 14.672 1.00 86.19 182 MET A O 1
ATOM 1536 N N . SER A 1 183 ? -21.206 15.984 12.495 1.00 88.94 183 SER A N 1
ATOM 1537 C CA . SER A 1 183 ? -22.574 15.591 12.137 1.00 88.94 183 SER A CA 1
ATOM 1538 C C . SER A 1 183 ? -22.889 14.121 12.434 1.00 88.94 183 SER A C 1
ATOM 1540 O O . SER A 1 183 ? -24.063 13.764 12.544 1.00 88.94 183 SER A O 1
ATOM 1542 N N . ALA A 1 184 ? -21.862 13.281 12.587 1.00 89.50 184 ALA A N 1
ATOM 1543 C CA . ALA A 1 184 ? -21.984 11.865 12.899 1.00 89.50 184 ALA A CA 1
ATOM 1544 C C . ALA A 1 184 ? -21.028 11.460 14.027 1.00 89.50 184 ALA A C 1
ATOM 1546 O O . ALA A 1 184 ? -19.859 11.850 14.053 1.00 89.50 184 ALA A O 1
ATOM 1547 N N . GLU A 1 185 ? -21.531 10.635 14.941 1.00 93.00 185 GLU A N 1
ATOM 1548 C CA . GLU A 1 185 ? -20.781 10.098 16.070 1.00 93.00 185 GLU A CA 1
ATOM 1549 C C . GLU A 1 185 ? -21.222 8.657 16.349 1.00 93.00 185 GLU A C 1
ATOM 1551 O O . GLU A 1 185 ? -22.416 8.356 16.339 1.00 93.00 185 GLU A O 1
ATOM 1556 N N . LEU A 1 186 ? -20.254 7.773 16.596 1.00 91.19 186 LEU A N 1
ATOM 1557 C CA . LEU A 1 186 ? -20.461 6.410 17.084 1.00 91.19 186 LEU A CA 1
ATOM 1558 C C . LEU A 1 186 ? -19.702 6.251 18.400 1.00 91.19 186 LEU A C 1
ATOM 1560 O O . LEU A 1 186 ? -18.508 6.544 18.459 1.00 91.19 186 LEU A O 1
ATOM 1564 N N . ILE A 1 187 ? -20.377 5.780 19.442 1.00 91.12 187 ILE A N 1
ATOM 1565 C CA . ILE A 1 187 ? -19.813 5.645 20.790 1.00 91.12 187 ILE A CA 1
ATOM 1566 C C . ILE A 1 187 ? -19.627 4.160 21.088 1.00 91.12 187 ILE A C 1
ATOM 1568 O O . ILE A 1 187 ? -20.539 3.371 20.858 1.00 91.12 187 ILE A O 1
ATOM 1572 N N . LEU A 1 188 ? -18.449 3.787 21.589 1.00 87.19 188 LEU A N 1
ATOM 1573 C CA . LEU A 1 188 ? -18.183 2.438 22.079 1.00 87.19 188 LEU A CA 1
ATOM 1574 C C . LEU A 1 188 ? -18.577 2.364 23.559 1.00 87.19 188 LEU A C 1
ATOM 1576 O O . LEU A 1 188 ? -18.010 3.068 24.398 1.00 87.19 188 LEU A O 1
ATOM 1580 N N . GLU A 1 189 ? -19.580 1.546 23.868 1.00 76.94 189 GLU A N 1
ATOM 1581 C CA . GLU A 1 189 ? -20.055 1.322 25.234 1.00 76.94 189 GLU A CA 1
ATOM 1582 C C . GLU A 1 189 ? -19.243 0.181 25.866 1.00 76.94 189 GLU A C 1
ATOM 1584 O O . GLU A 1 189 ? -19.518 -0.995 25.629 1.00 76.94 189 GLU A O 1
ATOM 1589 N N . HIS A 1 190 ? -18.219 0.530 26.649 1.00 64.56 190 HIS A N 1
ATOM 1590 C CA . HIS A 1 190 ? -17.415 -0.426 27.424 1.00 64.56 190 HIS A CA 1
ATOM 1591 C C . HIS A 1 190 ? -17.940 -0.628 28.848 1.00 64.56 190 HIS A C 1
ATOM 1593 O O . HIS A 1 190 ? -18.349 0.374 29.481 1.00 64.56 190 HIS A O 1
#

Radius of gyration: 25.38 Å; chains: 1; bounding box: 53×41×71 Å